Protein AF-A0A3D8L9G5-F1 (afdb_monomer_lite)

Radius of gyration: 37.57 Å; chains: 1; bounding box: 81×132×85 Å

InterPro domains:
  IPR011992 EF-hand domain pair [SSF47473] (57-161)
  IPR018247 EF-Hand 1, calcium-binding site [PS00018] (82-94)
  IPR018247 EF-Hand 1, calcium-binding site [PS00018] (112-124)
  IPR018247 EF-Hand 1, calcium-binding site [PS00018] (141-153)

Organism: NCBI:txid1400979

pLDDT: mean 71.42, std 23.76, range [30.58, 96.75]

Structure (mmCIF, N/CA/C/O backbone):
data_AF-A0A3D8L9G5-F1
#
_entry.id   AF-A0A3D8L9G5-F1
#
loop_
_atom_site.group_PDB
_atom_site.id
_atom_site.type_symbol
_atom_site.label_atom_id
_atom_site.label_alt_id
_atom_site.label_comp_id
_atom_site.label_asym_id
_atom_site.label_entity_id
_atom_site.label_seq_id
_atom_site.pdbx_PDB_ins_code
_atom_site.Cartn_x
_atom_site.Cartn_y
_atom_site.Cartn_z
_atom_site.occupancy
_atom_site.B_iso_or_equiv
_atom_site.auth_seq_id
_atom_site.auth_comp_id
_atom_site.auth_asym_id
_atom_site.auth_atom_id
_atom_site.pdbx_PDB_model_num
ATOM 1 N N . MET A 1 1 ? 55.226 -54.040 23.102 1.00 41.84 1 MET A N 1
ATOM 2 C CA . MET A 1 1 ? 54.220 -54.648 22.203 1.00 41.84 1 MET A CA 1
ATOM 3 C C . MET A 1 1 ? 54.241 -53.781 20.947 1.00 41.84 1 MET A C 1
ATOM 5 O O . MET A 1 1 ? 53.824 -52.643 21.049 1.00 41.84 1 MET A O 1
ATOM 9 N N . SER A 1 2 ? 55.092 -54.012 19.942 1.00 41.41 2 SER A N 1
ATOM 10 C CA . SER A 1 2 ? 55.098 -55.059 18.898 1.00 41.41 2 SER A CA 1
ATOM 11 C C . SER A 1 2 ? 53.755 -55.270 18.189 1.00 41.41 2 SER A C 1
ATOM 13 O O . SER A 1 2 ? 52.747 -55.375 18.877 1.00 41.41 2 SER A O 1
ATOM 15 N N . THR A 1 3 ? 53.856 -55.404 16.853 1.00 41.56 3 THR A N 1
ATOM 16 C CA . THR A 1 3 ? 52.872 -55.638 15.762 1.00 41.56 3 THR A CA 1
ATOM 17 C C . THR A 1 3 ? 52.129 -54.390 15.251 1.00 41.56 3 THR A C 1
ATOM 19 O O . THR A 1 3 ? 51.391 -53.794 16.018 1.00 41.56 3 THR A O 1
ATOM 22 N N . GLY A 1 4 ? 52.238 -53.904 14.003 1.00 44.19 4 GLY A N 1
ATOM 23 C CA . GLY A 1 4 ? 52.878 -54.387 12.765 1.00 44.19 4 GLY A CA 1
ATOM 24 C C . GLY A 1 4 ? 51.846 -54.697 11.663 1.00 44.19 4 GLY A C 1
ATOM 25 O O . GLY A 1 4 ? 50.974 -55.510 11.930 1.00 44.19 4 GLY A O 1
ATOM 26 N N . LEU A 1 5 ? 51.967 -54.065 10.476 1.00 46.97 5 LEU A N 1
ATOM 27 C CA . LEU A 1 5 ? 51.672 -54.529 9.083 1.00 46.97 5 LEU A CA 1
ATOM 28 C C . LEU A 1 5 ? 51.438 -53.288 8.176 1.00 46.97 5 LEU A C 1
ATOM 30 O O . LEU A 1 5 ? 50.485 -52.556 8.397 1.00 46.97 5 LEU A O 1
ATOM 34 N N . CYS A 1 6 ? 52.363 -52.843 7.313 1.00 36.25 6 CYS A N 1
ATOM 35 C CA . CYS A 1 6 ? 52.711 -53.319 5.955 1.00 36.25 6 CYS A CA 1
ATOM 36 C C . CYS A 1 6 ? 51.553 -53.369 4.936 1.00 36.25 6 CYS A C 1
ATOM 38 O O . CYS A 1 6 ? 50.772 -54.310 4.971 1.00 36.25 6 CYS A O 1
ATOM 40 N N . PHE A 1 7 ? 51.568 -52.473 3.938 1.00 41.62 7 PHE A N 1
ATOM 41 C CA . PHE A 1 7 ? 51.819 -52.863 2.539 1.00 41.62 7 PHE A CA 1
ATOM 42 C C . PHE A 1 7 ? 52.281 -51.657 1.695 1.00 41.62 7 PHE A C 1
ATOM 44 O O . PHE A 1 7 ? 51.720 -50.569 1.781 1.00 41.62 7 PHE A O 1
ATOM 51 N N . ALA A 1 8 ? 53.349 -51.869 0.927 1.00 51.41 8 ALA A N 1
ATOM 52 C CA . ALA A 1 8 ? 53.956 -50.945 -0.033 1.00 51.41 8 ALA A CA 1
ATOM 53 C C . ALA A 1 8 ? 53.580 -51.348 -1.478 1.00 51.41 8 ALA A C 1
ATOM 55 O O . ALA A 1 8 ? 52.826 -52.302 -1.648 1.00 51.41 8 ALA A O 1
ATOM 56 N N . LEU A 1 9 ? 54.225 -50.696 -2.463 1.00 36.50 9 LEU A N 1
ATOM 57 C CA . LEU A 1 9 ? 54.231 -50.910 -3.932 1.00 36.50 9 LEU A CA 1
ATOM 58 C C . LEU A 1 9 ? 53.120 -50.158 -4.702 1.00 36.50 9 LEU A C 1
ATOM 60 O O . LEU A 1 9 ? 51.961 -50.245 -4.337 1.00 36.50 9 LEU A O 1
ATOM 64 N N . LEU A 1 10 ? 53.371 -49.421 -5.793 1.00 43.62 10 LEU A N 1
ATOM 65 C CA . LEU A 1 10 ? 54.501 -49.411 -6.733 1.00 43.62 10 LEU A CA 1
ATOM 66 C C . LEU A 1 10 ? 54.608 -48.031 -7.415 1.00 43.62 10 LEU A C 1
ATOM 68 O O . LEU A 1 10 ? 53.603 -47.453 -7.819 1.00 43.62 10 LEU A O 1
ATOM 72 N N . ALA A 1 11 ? 55.838 -47.544 -7.581 1.00 48.19 11 ALA A N 1
ATOM 73 C CA . ALA A 1 11 ? 56.176 -46.404 -8.425 1.00 48.19 11 ALA A CA 1
ATOM 74 C C . ALA A 1 11 ? 56.237 -46.824 -9.905 1.00 48.19 11 ALA A C 1
ATOM 76 O O . ALA A 1 11 ? 56.784 -47.879 -10.222 1.00 48.19 11 ALA A O 1
ATOM 77 N N . GLY A 1 12 ? 55.745 -45.971 -10.803 1.00 43.06 12 GLY A N 1
ATOM 78 C CA . GLY A 1 12 ? 56.000 -46.034 -12.242 1.00 43.06 12 GLY A CA 1
ATOM 79 C C . GLY A 1 12 ? 56.447 -44.657 -12.725 1.00 43.06 12 GLY A C 1
ATOM 80 O O . GLY A 1 12 ? 55.726 -43.678 -12.562 1.00 43.06 12 GLY A O 1
ATOM 81 N N . SER A 1 13 ? 57.667 -44.575 -13.244 1.00 45.59 13 SER A N 1
ATOM 82 C CA . SER A 1 13 ? 58.363 -43.347 -13.624 1.00 45.59 13 SER A CA 1
ATOM 83 C C . SER A 1 13 ? 58.405 -43.140 -15.144 1.00 45.59 13 SER A C 1
ATOM 85 O O . SER A 1 13 ? 58.704 -44.085 -15.863 1.00 45.59 13 SER A O 1
ATOM 87 N N . VAL A 1 14 ? 58.278 -41.868 -15.551 1.00 47.75 14 VAL A N 1
ATOM 88 C CA . VAL A 1 14 ? 58.894 -41.191 -16.719 1.00 47.75 14 VAL A CA 1
ATOM 89 C C . VAL A 1 14 ? 58.415 -41.555 -18.136 1.00 47.75 14 VAL A C 1
ATOM 91 O O . VAL A 1 14 ? 58.695 -42.633 -18.644 1.00 47.75 14 VAL A O 1
ATOM 94 N N . ALA A 1 15 ? 57.897 -40.541 -18.842 1.00 35.16 15 ALA A N 1
ATOM 95 C CA . ALA A 1 15 ? 58.401 -40.122 -20.157 1.00 35.16 15 ALA A CA 1
ATOM 96 C C . ALA A 1 15 ? 58.023 -38.650 -20.422 1.00 35.16 15 ALA A C 1
ATOM 98 O O . ALA A 1 15 ? 56.909 -38.223 -20.134 1.00 35.16 15 ALA A O 1
ATOM 99 N N . CYS A 1 16 ? 58.988 -37.879 -20.920 1.00 33.22 16 CYS A N 1
ATOM 100 C CA . CYS A 1 16 ? 58.911 -36.454 -21.240 1.00 33.22 16 CYS A CA 1
ATOM 101 C C . CYS A 1 16 ? 58.793 -36.264 -22.767 1.00 33.22 16 CYS A C 1
ATOM 103 O O . CYS A 1 16 ? 59.284 -37.120 -23.500 1.00 33.22 16 CYS A O 1
ATOM 105 N N . THR A 1 17 ? 58.270 -35.095 -23.178 1.00 36.22 17 THR A N 1
ATOM 106 C CA . THR A 1 17 ? 58.392 -34.396 -24.486 1.00 36.22 17 THR A CA 1
ATOM 107 C C . THR A 1 17 ? 57.737 -35.076 -25.708 1.00 36.22 17 THR A C 1
ATOM 109 O O . THR A 1 17 ? 57.976 -36.241 -25.996 1.00 36.22 17 THR A O 1
ATOM 112 N N . THR A 1 18 ? 56.892 -34.407 -26.511 1.00 35.50 18 THR A N 1
ATOM 113 C CA . THR A 1 18 ? 57.245 -33.310 -27.447 1.00 35.50 18 THR A CA 1
ATOM 114 C C . THR A 1 18 ? 55.973 -32.618 -27.989 1.00 35.50 18 THR A C 1
ATOM 116 O O . THR A 1 18 ? 54.965 -33.290 -28.195 1.00 35.50 18 THR A O 1
ATOM 119 N N . ASP A 1 19 ? 56.051 -31.305 -28.233 1.00 41.19 19 ASP A N 1
ATOM 120 C CA . ASP A 1 19 ? 55.002 -30.415 -28.765 1.00 41.19 19 ASP A CA 1
ATOM 121 C C . ASP A 1 19 ? 54.622 -30.617 -30.255 1.00 41.19 19 ASP A C 1
ATOM 123 O O . ASP A 1 19 ? 55.434 -31.060 -31.069 1.00 41.19 19 ASP A O 1
ATOM 127 N N . ASN A 1 20 ? 53.415 -30.112 -30.572 1.00 41.44 20 ASN A N 1
ATOM 128 C CA . ASN A 1 20 ? 52.820 -29.687 -31.857 1.00 41.44 20 ASN A CA 1
ATOM 129 C C . ASN A 1 20 ? 52.243 -30.722 -32.851 1.00 41.44 20 ASN A C 1
ATOM 131 O O . ASN A 1 20 ? 52.980 -31.349 -33.605 1.00 41.44 20 ASN A O 1
ATOM 135 N N . ALA A 1 21 ? 50.905 -30.721 -32.992 1.00 38.53 21 ALA A N 1
ATOM 136 C CA . ALA A 1 21 ? 50.184 -30.337 -34.226 1.00 38.53 21 ALA A CA 1
ATOM 137 C C . ALA A 1 21 ? 48.647 -30.413 -34.038 1.00 38.53 21 ALA A C 1
ATOM 139 O O . ALA A 1 21 ? 48.127 -31.408 -33.539 1.00 38.53 21 ALA A O 1
ATOM 140 N N . GLU A 1 22 ? 47.936 -29.360 -34.460 1.00 43.09 22 GLU A N 1
ATOM 141 C CA . GLU A 1 22 ? 46.474 -29.292 -34.637 1.00 43.09 22 GLU A CA 1
ATOM 142 C C . GLU A 1 22 ? 45.918 -30.438 -35.502 1.00 43.09 22 GLU A C 1
ATOM 144 O O . GLU A 1 22 ? 46.549 -30.819 -36.487 1.00 43.09 22 GLU A O 1
ATOM 149 N N . THR A 1 23 ? 44.687 -30.897 -35.225 1.00 35.06 23 THR A N 1
ATOM 150 C CA . THR A 1 23 ? 43.528 -30.767 -36.150 1.00 35.06 23 THR A CA 1
ATOM 151 C C . THR A 1 23 ? 42.233 -31.400 -35.594 1.00 35.06 23 THR A C 1
ATOM 153 O O . THR A 1 23 ? 42.132 -32.608 -35.430 1.00 35.06 23 THR A O 1
ATOM 156 N N . THR A 1 24 ? 41.239 -30.523 -35.386 1.00 39.50 24 THR A N 1
ATOM 157 C CA . THR A 1 24 ? 39.794 -30.621 -35.718 1.00 39.50 24 THR A CA 1
ATOM 158 C C . THR A 1 24 ? 38.848 -31.669 -35.101 1.00 39.50 24 THR A C 1
ATOM 160 O O . THR A 1 24 ? 39.054 -32.869 -35.240 1.00 39.50 24 THR A O 1
ATOM 163 N N . ASN A 1 25 ? 37.696 -31.126 -34.663 1.00 42.28 25 ASN A N 1
ATOM 164 C CA . ASN A 1 25 ? 36.382 -31.718 -34.348 1.00 42.28 25 ASN A CA 1
ATOM 165 C C . ASN A 1 25 ? 36.344 -32.650 -33.128 1.00 42.28 25 ASN A C 1
ATOM 167 O O . ASN A 1 25 ? 36.991 -33.684 -33.100 1.00 42.28 25 ASN A O 1
ATOM 171 N N . ASP A 1 26 ? 35.576 -32.355 -32.083 1.00 45.31 26 ASP A N 1
ATOM 172 C CA . ASP A 1 26 ? 34.120 -32.207 -32.158 1.00 45.31 26 ASP A CA 1
ATOM 173 C C . ASP A 1 26 ? 33.627 -31.382 -30.955 1.00 45.31 26 ASP A C 1
ATOM 175 O O . ASP A 1 26 ? 33.464 -31.892 -29.844 1.00 45.31 26 ASP A O 1
ATOM 179 N N . GLU A 1 27 ? 33.454 -30.074 -31.153 1.00 49.06 27 GLU A N 1
ATOM 180 C CA . GLU A 1 27 ? 32.715 -29.239 -30.212 1.00 49.06 27 GLU A CA 1
ATOM 181 C C . GLU A 1 27 ? 31.230 -29.511 -30.452 1.00 49.06 27 GLU A C 1
ATOM 183 O O . GLU A 1 27 ? 30.571 -28.852 -31.257 1.00 49.06 27 GLU A O 1
ATOM 188 N N . VAL A 1 28 ? 30.695 -30.522 -29.766 1.00 43.88 28 VAL A N 1
ATOM 189 C CA . VAL A 1 28 ? 29.248 -30.650 -29.594 1.00 43.88 28 VAL A CA 1
ATOM 190 C C . VAL A 1 28 ? 28.832 -29.535 -28.640 1.00 43.88 28 VAL A C 1
ATOM 192 O O . VAL A 1 28 ? 28.685 -29.734 -27.433 1.00 43.88 28 VAL A O 1
ATOM 195 N N . VAL A 1 29 ? 28.677 -28.332 -29.194 1.00 50.75 29 VAL A N 1
ATOM 196 C CA . VAL A 1 29 ? 27.909 -27.263 -28.568 1.00 50.75 29 VAL A CA 1
ATOM 197 C C . VAL A 1 29 ? 26.481 -27.780 -28.512 1.00 50.75 29 VAL A C 1
ATOM 199 O O . VAL A 1 29 ? 25.738 -27.744 -29.493 1.00 50.75 29 VAL A O 1
ATOM 202 N N . ALA A 1 30 ? 26.098 -28.313 -27.358 1.00 44.94 30 ALA A N 1
ATOM 203 C CA . ALA A 1 30 ? 24.701 -28.510 -27.034 1.00 44.94 30 ALA A CA 1
ATOM 204 C C . ALA A 1 30 ? 24.065 -27.123 -26.861 1.00 44.94 30 ALA A C 1
ATOM 206 O O . ALA A 1 30 ? 23.882 -26.641 -25.747 1.00 44.94 30 ALA A O 1
ATOM 207 N N . THR A 1 31 ? 23.744 -26.459 -27.975 1.00 50.50 31 THR A N 1
ATOM 208 C CA . THR A 1 31 ? 22.779 -25.360 -27.992 1.00 50.50 31 THR A CA 1
ATOM 209 C C . THR A 1 31 ? 21.394 -25.974 -27.844 1.00 50.50 31 THR A C 1
ATOM 211 O O . THR A 1 31 ? 20.651 -26.146 -28.809 1.00 50.50 31 THR A O 1
ATOM 214 N N . THR A 1 32 ? 21.052 -26.349 -26.620 1.00 44.62 32 THR A N 1
ATOM 215 C CA . THR A 1 32 ? 19.653 -26.369 -26.202 1.00 44.62 32 THR A CA 1
ATOM 216 C C . THR A 1 32 ? 19.430 -25.159 -25.318 1.00 44.62 32 THR A C 1
ATOM 218 O O . THR A 1 32 ? 19.012 -25.291 -24.173 1.00 44.62 32 THR A O 1
ATOM 221 N N . ASP A 1 33 ? 19.717 -23.977 -25.865 1.00 48.50 33 ASP A N 1
ATOM 222 C CA . ASP A 1 33 ? 18.960 -22.796 -25.477 1.00 48.50 33 ASP A CA 1
ATOM 223 C C . ASP A 1 33 ? 17.648 -22.861 -26.258 1.00 48.50 33 ASP A C 1
ATOM 225 O O . ASP A 1 33 ? 17.418 -22.215 -27.281 1.00 48.50 33 ASP A O 1
ATOM 229 N N . THR A 1 34 ? 16.821 -23.822 -25.854 1.00 44.56 34 THR A N 1
ATOM 230 C CA . THR A 1 34 ? 15.392 -23.656 -26.021 1.00 44.56 34 THR A CA 1
ATOM 231 C C . THR A 1 34 ? 15.067 -22.446 -25.169 1.00 44.56 34 THR A C 1
ATOM 233 O O . THR A 1 34 ? 14.879 -22.591 -23.963 1.00 44.56 34 THR A O 1
ATOM 236 N N . GLU A 1 35 ? 15.026 -21.286 -25.825 1.00 48.97 35 GLU A N 1
ATOM 237 C CA . GLU A 1 35 ? 14.156 -20.151 -25.521 1.00 48.97 35 GLU A CA 1
ATOM 238 C C . GLU A 1 35 ? 12.734 -20.706 -25.384 1.00 48.97 35 GLU A C 1
ATOM 240 O O . GLU A 1 35 ? 11.886 -20.641 -26.278 1.00 48.97 35 GLU A O 1
ATOM 245 N N . ALA A 1 36 ? 12.525 -21.417 -24.284 1.00 43.38 36 ALA A N 1
ATOM 246 C CA . ALA A 1 36 ? 11.257 -21.905 -23.837 1.00 43.38 36 ALA A CA 1
ATOM 247 C C . ALA A 1 36 ? 10.565 -20.665 -23.312 1.00 43.38 36 ALA A C 1
ATOM 249 O O . ALA A 1 36 ? 10.733 -20.338 -22.146 1.00 43.38 36 ALA A O 1
ATOM 250 N N . ASP A 1 37 ? 9.898 -19.956 -24.225 1.00 45.00 37 ASP A N 1
ATOM 251 C CA . ASP A 1 37 ? 8.682 -19.191 -23.966 1.00 45.00 37 ASP A CA 1
ATOM 252 C C . ASP A 1 37 ? 8.676 -18.606 -22.545 1.00 45.00 37 ASP A C 1
ATOM 254 O O . ASP A 1 37 ? 7.926 -19.041 -21.669 1.00 45.00 37 ASP A O 1
ATOM 258 N N . ASN A 1 38 ? 9.649 -17.725 -22.280 1.00 48.94 38 ASN A N 1
ATOM 259 C CA . ASN A 1 38 ? 9.867 -17.146 -20.965 1.00 48.94 38 ASN A CA 1
ATOM 260 C C . ASN A 1 38 ? 8.696 -16.196 -20.724 1.00 48.94 38 ASN A C 1
ATOM 262 O O . ASN A 1 38 ? 8.765 -15.026 -21.101 1.00 48.94 38 ASN A O 1
ATOM 266 N N . MET A 1 39 ? 7.591 -16.712 -20.169 1.00 53.44 39 MET A N 1
ATOM 267 C CA . MET A 1 39 ? 6.568 -15.887 -19.523 1.00 53.44 39 MET A CA 1
ATOM 268 C C . MET A 1 39 ? 7.332 -14.831 -18.742 1.00 53.44 39 MET A C 1
ATOM 270 O O . MET A 1 39 ? 8.165 -15.213 -17.927 1.00 53.44 39 MET A O 1
ATOM 274 N N . ALA A 1 40 ? 7.160 -13.544 -19.039 1.00 62.69 40 ALA A N 1
ATOM 275 C CA . ALA A 1 40 ? 8.074 -12.553 -18.505 1.00 62.69 40 ALA A CA 1
ATOM 276 C C . ALA A 1 40 ? 7.884 -12.491 -16.982 1.00 62.69 40 ALA A C 1
ATOM 278 O O . ALA A 1 40 ? 6.971 -11.848 -16.470 1.00 62.69 40 ALA A O 1
ATOM 279 N N . VAL A 1 41 ? 8.749 -13.188 -16.250 1.00 83.44 41 VAL A N 1
ATOM 280 C CA . VAL A 1 41 ? 8.683 -13.280 -14.798 1.00 83.44 41 VAL A CA 1
ATOM 281 C C . VAL A 1 41 ? 9.194 -11.971 -14.209 1.00 83.44 41 VAL A C 1
ATOM 283 O O . VAL A 1 41 ? 10.208 -11.419 -14.649 1.00 83.44 41 VAL A O 1
ATOM 286 N N . TRP A 1 42 ? 8.461 -11.433 -13.247 1.00 88.19 42 TRP A N 1
ATOM 287 C CA . TRP A 1 42 ? 8.861 -10.279 -12.461 1.00 88.19 42 TRP A CA 1
ATOM 288 C C . TRP A 1 42 ? 9.553 -10.762 -11.203 1.00 88.19 42 TRP A C 1
ATOM 290 O O . TRP A 1 42 ? 8.904 -11.298 -10.311 1.00 88.19 42 TRP A O 1
ATOM 300 N N . ASP A 1 43 ? 10.868 -10.592 -11.152 1.00 89.44 43 ASP A N 1
ATOM 301 C CA . ASP A 1 43 ? 11.623 -10.676 -9.909 1.00 89.44 43 ASP A CA 1
ATOM 302 C C . ASP A 1 43 ? 11.708 -9.292 -9.245 1.00 89.44 43 ASP A C 1
ATOM 304 O O . ASP A 1 43 ? 11.352 -8.265 -9.835 1.00 89.44 43 ASP A O 1
ATOM 308 N N . ASN A 1 44 ? 12.200 -9.263 -8.007 1.00 87.88 44 ASN A N 1
ATOM 309 C CA . ASN A 1 44 ? 12.345 -8.031 -7.233 1.00 87.88 44 ASN A CA 1
ATOM 310 C C . ASN A 1 44 ? 13.188 -6.968 -7.972 1.00 87.88 44 ASN A C 1
ATOM 312 O O . ASN A 1 44 ? 12.856 -5.788 -7.959 1.00 87.88 44 ASN A O 1
ATOM 316 N N . ASN A 1 45 ? 14.235 -7.377 -8.695 1.00 88.00 45 ASN A N 1
ATOM 317 C CA . ASN A 1 45 ? 15.112 -6.450 -9.411 1.00 88.00 45 ASN A CA 1
ATOM 318 C C . ASN A 1 45 ? 14.409 -5.789 -10.614 1.00 88.00 45 ASN A C 1
ATOM 320 O O . ASN A 1 45 ? 14.447 -4.566 -10.784 1.00 88.00 45 ASN A O 1
ATOM 324 N N . ARG A 1 46 ? 13.729 -6.583 -11.450 1.00 88.75 46 ARG A N 1
ATOM 325 C CA . ARG A 1 46 ? 12.923 -6.087 -12.574 1.00 88.75 46 ARG A CA 1
ATOM 326 C C . ARG A 1 46 ? 11.780 -5.204 -12.080 1.00 88.75 46 ARG A C 1
ATOM 328 O O . ARG A 1 46 ? 11.504 -4.173 -12.697 1.00 88.75 46 ARG A O 1
ATOM 335 N N . PHE A 1 47 ? 11.140 -5.586 -10.974 1.00 88.75 47 PHE A N 1
ATOM 336 C CA . PHE A 1 47 ? 10.093 -4.784 -10.352 1.00 88.75 47 PHE A CA 1
ATOM 337 C C . PHE A 1 47 ? 10.633 -3.431 -9.894 1.00 88.75 47 PHE A C 1
ATOM 339 O O . PHE A 1 47 ? 10.165 -2.415 -10.398 1.00 88.75 47 PHE A O 1
ATOM 346 N N . ASN A 1 48 ? 11.661 -3.399 -9.042 1.00 85.94 48 ASN A N 1
ATOM 347 C CA . ASN A 1 48 ? 12.186 -2.155 -8.471 1.00 85.94 48 ASN A CA 1
ATOM 348 C C . ASN A 1 48 ? 12.651 -1.179 -9.555 1.00 85.94 48 ASN A C 1
ATOM 350 O O . ASN A 1 48 ? 12.332 0.005 -9.503 1.00 85.94 48 ASN A O 1
ATOM 354 N N . THR A 1 49 ? 13.345 -1.671 -10.585 1.00 83.44 49 THR A N 1
ATOM 355 C CA . THR A 1 49 ? 13.819 -0.820 -11.690 1.00 83.44 49 THR A CA 1
ATOM 356 C C . THR A 1 49 ? 12.683 -0.213 -12.515 1.00 83.44 49 THR A C 1
ATOM 358 O O . THR A 1 49 ? 12.784 0.940 -12.933 1.00 83.44 49 THR A O 1
ATOM 361 N N . THR A 1 50 ? 11.592 -0.950 -12.733 1.00 82.50 50 THR A N 1
ATOM 362 C CA . THR A 1 50 ? 10.450 -0.454 -13.517 1.00 82.50 50 THR A CA 1
ATOM 363 C C . THR A 1 50 ? 9.516 0.405 -12.668 1.00 82.50 50 THR A C 1
ATOM 365 O O . THR A 1 50 ? 9.088 1.474 -13.094 1.00 82.50 50 THR A O 1
ATOM 368 N N . PHE A 1 51 ? 9.224 -0.031 -11.446 1.00 81.19 51 PHE A N 1
ATOM 369 C CA . PHE A 1 51 ? 8.306 0.635 -10.531 1.00 81.19 51 PHE A CA 1
ATOM 370 C C . PHE A 1 51 ? 8.859 1.982 -10.050 1.00 81.19 51 PHE A C 1
ATOM 372 O O . PHE A 1 51 ? 8.128 2.970 -10.050 1.00 81.19 51 PHE A O 1
ATOM 379 N N . ALA A 1 52 ? 10.167 2.067 -9.767 1.00 72.38 52 ALA A N 1
ATOM 380 C CA . ALA A 1 52 ? 10.827 3.333 -9.439 1.00 72.38 52 ALA A CA 1
ATOM 381 C C . ALA A 1 52 ? 10.756 4.359 -10.584 1.00 72.38 52 ALA A C 1
ATOM 383 O O . ALA A 1 52 ? 10.721 5.560 -10.330 1.00 72.38 52 ALA A O 1
ATOM 384 N N . SER A 1 53 ? 10.698 3.907 -11.844 1.00 72.12 53 SER A N 1
ATOM 385 C CA . SER A 1 53 ? 10.613 4.802 -13.007 1.00 72.12 53 SER A CA 1
ATOM 386 C C . SER A 1 53 ? 9.228 5.425 -13.228 1.00 72.12 53 SER A C 1
ATOM 388 O O . SER A 1 53 ? 9.107 6.369 -14.005 1.00 72.12 53 SER A O 1
ATOM 390 N N . ASN A 1 54 ? 8.196 4.928 -12.536 1.00 74.38 54 ASN A N 1
ATOM 391 C CA . ASN A 1 54 ? 6.813 5.389 -12.683 1.00 74.38 54 ASN A CA 1
ATOM 392 C C . ASN A 1 54 ? 6.424 6.506 -11.699 1.00 74.38 54 ASN A C 1
ATOM 394 O O . ASN A 1 54 ? 5.256 6.871 -11.655 1.00 74.38 54 ASN A O 1
ATOM 398 N N . ASN A 1 55 ? 7.369 7.048 -10.922 1.00 75.69 55 ASN A N 1
ATOM 399 C CA . ASN A 1 55 ? 7.145 8.113 -9.931 1.00 75.69 55 ASN A CA 1
ATOM 400 C C . ASN A 1 55 ? 6.103 7.805 -8.832 1.00 75.69 55 ASN A C 1
ATOM 402 O O . ASN A 1 55 ? 5.732 8.705 -8.092 1.00 75.69 55 ASN A O 1
ATOM 406 N N . ASN A 1 56 ? 5.696 6.545 -8.644 1.00 83.81 56 ASN A N 1
ATOM 407 C CA . ASN A 1 56 ? 4.711 6.166 -7.619 1.00 83.81 56 ASN A CA 1
ATOM 408 C C . ASN A 1 56 ? 5.133 6.547 -6.185 1.00 83.81 56 ASN A C 1
ATOM 410 O O . ASN A 1 56 ? 4.286 6.795 -5.338 1.00 83.81 56 ASN A O 1
ATOM 414 N N . PHE A 1 57 ? 6.442 6.581 -5.914 1.00 89.00 57 PHE A N 1
ATOM 415 C CA . PHE A 1 57 ? 6.978 7.042 -4.631 1.00 89.00 57 PHE A CA 1
ATOM 416 C C . PHE A 1 57 ? 6.707 8.536 -4.413 1.00 89.00 57 PHE A C 1
ATOM 418 O O . PHE A 1 57 ? 6.298 8.933 -3.333 1.00 89.00 57 PHE A O 1
ATOM 425 N N . THR A 1 58 ? 6.880 9.353 -5.455 1.00 88.19 58 THR A N 1
ATOM 426 C CA . THR A 1 58 ? 6.644 10.803 -5.402 1.00 88.19 58 THR A CA 1
ATOM 427 C C . THR A 1 58 ? 5.178 11.137 -5.144 1.00 88.19 58 THR A C 1
ATOM 429 O O . THR A 1 58 ? 4.890 12.171 -4.564 1.00 88.19 58 THR A O 1
ATOM 432 N N . ASP A 1 59 ? 4.247 10.267 -5.542 1.00 87.38 59 ASP A N 1
ATOM 433 C CA . ASP A 1 59 ? 2.829 10.453 -5.214 1.00 87.38 59 ASP A CA 1
ATOM 434 C C . ASP A 1 59 ? 2.547 10.258 -3.710 1.00 87.38 59 ASP A C 1
ATOM 436 O O . ASP A 1 59 ? 1.538 10.754 -3.216 1.00 87.38 59 ASP A O 1
ATOM 440 N N . TRP A 1 60 ? 3.403 9.514 -2.997 1.00 92.56 60 TRP A N 1
ATOM 441 C CA . TRP A 1 60 ? 3.280 9.264 -1.555 1.00 92.56 60 TRP A CA 1
ATOM 442 C C . TRP A 1 60 ? 4.107 10.238 -0.703 1.00 92.56 60 TRP A C 1
ATOM 444 O O . TRP A 1 60 ? 3.768 10.450 0.458 1.00 92.56 60 TRP A O 1
ATOM 454 N N . ASP A 1 61 ? 5.179 10.793 -1.269 1.00 93.88 61 ASP A N 1
ATOM 455 C CA . ASP A 1 61 ? 6.099 11.760 -0.656 1.00 93.88 61 ASP A CA 1
ATOM 456 C C . ASP A 1 61 ? 5.508 13.177 -0.772 1.00 93.88 61 ASP A C 1
ATOM 458 O O . ASP A 1 61 ? 5.658 13.851 -1.795 1.00 93.88 61 ASP A O 1
ATOM 462 N N . GLU A 1 62 ? 4.744 13.601 0.242 1.00 92.81 62 GLU A N 1
ATOM 463 C CA . GLU A 1 62 ? 3.985 14.857 0.198 1.00 92.81 62 GLU A CA 1
ATOM 464 C C . GLU A 1 62 ? 4.875 16.083 0.434 1.00 92.81 62 GLU A C 1
ATOM 466 O O . GLU A 1 62 ? 4.557 17.174 -0.060 1.00 92.81 62 GLU A O 1
ATOM 471 N N . ASP A 1 63 ? 5.951 15.936 1.213 1.00 94.06 63 ASP A N 1
ATOM 472 C CA . ASP A 1 63 ? 6.871 17.029 1.534 1.00 94.06 63 ASP A CA 1
ATOM 473 C C . ASP A 1 63 ? 8.155 17.071 0.682 1.00 94.06 63 ASP A C 1
ATOM 475 O O . ASP A 1 63 ? 8.929 18.034 0.782 1.00 94.06 63 ASP A O 1
ATOM 479 N N . GLU A 1 64 ? 8.287 16.127 -0.255 1.00 94.75 64 GLU A N 1
ATOM 480 C CA . GLU A 1 64 ? 9.355 16.004 -1.253 1.00 94.75 64 GLU A CA 1
ATOM 481 C C . GLU A 1 64 ? 10.756 15.842 -0.631 1.00 94.75 64 GLU A C 1
ATOM 483 O O . GLU A 1 64 ? 11.770 16.272 -1.210 1.00 94.75 64 GLU A O 1
ATOM 488 N N . ASP A 1 65 ? 10.848 15.237 0.556 1.00 95.00 65 ASP A N 1
ATOM 489 C CA . ASP A 1 65 ? 12.119 15.009 1.243 1.00 95.00 65 ASP A CA 1
ATOM 490 C C . ASP A 1 65 ? 12.822 13.694 0.833 1.00 95.00 65 ASP A C 1
ATOM 492 O O . ASP A 1 65 ? 14.001 13.489 1.155 1.00 95.00 65 ASP A O 1
ATOM 496 N N . ASN A 1 66 ? 12.193 12.909 -0.051 1.00 93.38 66 ASN A N 1
ATOM 497 C CA . ASN A 1 66 ? 12.610 11.585 -0.534 1.00 93.38 66 ASN A CA 1
ATOM 498 C C . ASN A 1 66 ? 12.523 10.473 0.519 1.00 93.38 66 ASN A C 1
ATOM 500 O O . ASN A 1 66 ? 13.183 9.434 0.380 1.00 93.38 66 ASN A O 1
ATOM 504 N N . MET A 1 67 ? 11.733 10.682 1.562 1.00 95.62 67 MET A N 1
ATOM 505 C CA . MET A 1 67 ? 11.437 9.723 2.611 1.00 95.62 67 MET A CA 1
ATOM 506 C C . MET A 1 67 ? 9.930 9.712 2.854 1.00 95.62 67 MET A C 1
ATOM 508 O O . MET A 1 67 ? 9.256 10.712 2.686 1.00 95.62 67 MET A O 1
ATOM 512 N N . LEU A 1 68 ? 9.381 8.561 3.239 1.00 96.56 68 LEU A N 1
ATOM 513 C CA . LEU A 1 68 ? 7.992 8.494 3.689 1.00 96.56 68 LEU A CA 1
ATOM 514 C C . LEU A 1 68 ? 7.984 8.318 5.195 1.00 96.56 68 LEU A C 1
ATOM 516 O O . LEU A 1 68 ? 8.407 7.275 5.709 1.00 96.56 68 LEU A O 1
ATOM 520 N N . ASN A 1 69 ? 7.464 9.314 5.901 1.00 95.25 69 ASN A N 1
ATOM 521 C CA . ASN A 1 69 ? 7.172 9.167 7.318 1.00 95.25 69 ASN A CA 1
ATOM 522 C C . ASN A 1 69 ? 5.849 8.400 7.536 1.00 95.25 69 ASN A C 1
ATOM 524 O O . ASN A 1 69 ? 5.065 8.161 6.616 1.00 95.25 69 ASN A O 1
ATOM 528 N N . GLU A 1 70 ? 5.563 8.013 8.782 1.00 92.88 70 GLU A N 1
ATOM 529 C CA . GLU A 1 70 ? 4.386 7.194 9.114 1.00 92.88 70 GLU A CA 1
ATOM 530 C C . GLU A 1 70 ? 3.051 7.851 8.714 1.00 92.88 70 GLU A C 1
ATOM 532 O O . GLU A 1 70 ? 2.090 7.149 8.389 1.00 92.88 70 GLU A O 1
ATOM 537 N N . ASN A 1 71 ? 2.962 9.185 8.717 1.00 92.00 71 ASN A N 1
ATOM 538 C CA . ASN A 1 71 ? 1.727 9.868 8.331 1.00 92.00 71 ASN A CA 1
ATOM 539 C C . ASN A 1 71 ? 1.510 9.803 6.818 1.00 92.00 71 ASN A C 1
ATOM 541 O O . ASN A 1 71 ? 0.422 9.421 6.388 1.00 92.00 71 ASN A O 1
ATOM 545 N N . GLU A 1 72 ? 2.542 10.125 6.038 1.00 94.88 72 GLU A N 1
ATOM 546 C CA . GLU A 1 72 ? 2.521 10.041 4.572 1.00 94.88 72 GLU A CA 1
ATOM 547 C C . GLU A 1 72 ? 2.223 8.620 4.109 1.00 94.88 72 GLU A C 1
ATOM 549 O O . GLU A 1 72 ? 1.345 8.403 3.274 1.00 94.88 72 GLU A O 1
ATOM 554 N N . PHE A 1 73 ? 2.874 7.636 4.732 1.00 94.62 73 PHE A N 1
ATOM 555 C CA . PHE A 1 73 ? 2.645 6.227 4.451 1.00 94.62 73 PHE A CA 1
ATOM 556 C C . PHE A 1 73 ? 1.184 5.818 4.677 1.00 94.62 73 PHE A C 1
ATOM 558 O O . PHE A 1 73 ? 0.566 5.222 3.797 1.00 94.62 73 PHE A O 1
ATOM 565 N N . ASN A 1 74 ? 0.606 6.126 5.845 1.00 92.88 74 ASN A N 1
ATOM 566 C CA . ASN A 1 74 ? -0.761 5.701 6.171 1.00 92.88 74 ASN A CA 1
ATOM 567 C C . ASN A 1 74 ? -1.810 6.389 5.291 1.00 92.88 74 ASN A C 1
ATOM 569 O O . ASN A 1 74 ? -2.744 5.736 4.825 1.00 92.88 74 ASN A O 1
ATOM 573 N N . ARG A 1 75 ? -1.647 7.692 5.053 1.00 92.44 75 ARG A N 1
ATOM 574 C CA . ARG A 1 75 ? -2.527 8.484 4.187 1.00 92.44 75 ARG A CA 1
ATOM 575 C C . ARG A 1 75 ? -2.482 7.995 2.743 1.00 92.44 75 ARG A C 1
ATOM 577 O O . ARG A 1 75 ? -3.518 7.813 2.108 1.00 92.44 75 ARG A O 1
ATOM 584 N N . SER A 1 76 ? -1.286 7.717 2.244 1.00 92.88 76 SER A N 1
ATOM 585 C CA . SER A 1 76 ? -1.107 7.248 0.876 1.00 92.88 76 SER A CA 1
ATOM 586 C C . SER A 1 76 ? -1.543 5.795 0.696 1.00 92.88 76 SER A C 1
ATOM 588 O O . SER A 1 76 ? -2.121 5.460 -0.336 1.00 92.88 76 SER A O 1
ATOM 590 N N . MET A 1 77 ? -1.371 4.942 1.712 1.00 93.06 77 MET A N 1
ATOM 591 C CA . MET A 1 77 ? -1.966 3.599 1.749 1.00 93.06 77 MET A CA 1
ATOM 592 C C . MET A 1 77 ? -3.492 3.656 1.679 1.00 93.06 77 MET A C 1
ATOM 594 O O . MET A 1 77 ? -4.078 2.937 0.874 1.00 93.06 77 MET A O 1
ATOM 598 N N . TYR A 1 78 ? -4.124 4.529 2.471 1.00 94.94 78 TYR A N 1
ATOM 599 C CA . TYR A 1 78 ? -5.571 4.749 2.430 1.00 94.94 78 TYR A CA 1
ATOM 600 C C . TYR A 1 78 ? -6.036 5.150 1.025 1.00 94.94 78 TYR A C 1
ATOM 602 O O . TYR A 1 78 ? -6.875 4.474 0.437 1.00 94.94 78 TYR A O 1
ATOM 610 N N . SER A 1 79 ? -5.410 6.184 0.455 1.00 93.44 79 SER A N 1
ATOM 611 C CA . SER A 1 79 ? -5.689 6.662 -0.906 1.00 93.44 79 SER A CA 1
ATOM 612 C C . SER A 1 79 ? -5.482 5.572 -1.966 1.00 93.44 79 SER A C 1
ATOM 614 O O . SER A 1 79 ? -6.269 5.426 -2.892 1.00 93.44 79 SER A O 1
ATOM 616 N N . THR A 1 80 ? -4.454 4.736 -1.802 1.00 92.12 80 THR A N 1
ATOM 617 C CA . THR A 1 80 ? -4.179 3.618 -2.715 1.00 92.12 80 THR A CA 1
ATOM 618 C C . THR A 1 80 ? -5.279 2.555 -2.661 1.00 92.12 80 THR A C 1
ATOM 620 O O . THR A 1 80 ? -5.548 1.898 -3.664 1.00 92.12 80 THR A O 1
ATOM 623 N N . TRP A 1 81 ? -5.901 2.344 -1.500 1.00 94.00 81 TRP A N 1
ATOM 624 C CA . TRP A 1 81 ? -6.965 1.353 -1.321 1.00 94.00 81 TRP A CA 1
ATOM 625 C C . TRP A 1 81 ? -8.338 1.876 -1.748 1.00 94.00 81 TRP A C 1
ATOM 627 O O . TRP A 1 81 ? -9.183 1.072 -2.143 1.00 94.00 81 TRP A O 1
ATOM 637 N N . ASP A 1 82 ? -8.530 3.195 -1.728 1.00 94.69 82 ASP A N 1
ATOM 638 C CA . ASP A 1 82 ? -9.700 3.893 -2.264 1.00 94.69 82 ASP A CA 1
ATOM 639 C C . ASP A 1 82 ? -9.623 3.936 -3.797 1.00 94.69 82 ASP A C 1
ATOM 641 O O . ASP A 1 82 ? -9.272 4.925 -4.445 1.00 94.69 82 ASP A O 1
ATOM 645 N N . THR A 1 83 ? -9.916 2.792 -4.410 1.00 91.69 83 THR A N 1
ATOM 646 C CA . THR A 1 83 ? -9.780 2.616 -5.860 1.00 91.69 83 THR A CA 1
ATOM 647 C C . THR A 1 83 ? -10.736 3.497 -6.660 1.00 91.69 83 THR A C 1
ATOM 649 O O . THR A 1 83 ? -10.473 3.796 -7.832 1.00 91.69 83 THR A O 1
ATOM 652 N N . ASN A 1 84 ? -11.858 3.895 -6.058 1.00 91.25 84 ASN A N 1
ATOM 653 C CA . ASN A 1 84 ? -12.878 4.697 -6.715 1.00 91.25 84 ASN A CA 1
ATOM 654 C C . ASN A 1 84 ? -12.729 6.216 -6.443 1.00 91.25 84 ASN A C 1
ATOM 656 O O . ASN A 1 84 ? -13.304 7.015 -7.191 1.00 91.25 84 ASN A O 1
ATOM 660 N N . ASN A 1 85 ? -11.853 6.604 -5.509 1.00 91.06 85 ASN A N 1
ATOM 661 C CA . ASN A 1 85 ? -11.530 7.972 -5.094 1.00 91.06 85 ASN A CA 1
ATOM 662 C C . ASN A 1 85 ? -12.731 8.754 -4.533 1.00 91.06 85 ASN A C 1
ATOM 664 O O . ASN A 1 85 ? -12.865 9.961 -4.786 1.00 91.06 85 ASN A O 1
ATOM 668 N N . ASP A 1 86 ? -13.635 8.092 -3.810 1.00 93.62 86 ASP A N 1
ATOM 669 C CA . ASP A 1 86 ? -14.754 8.755 -3.129 1.00 93.62 86 ASP A CA 1
ATOM 670 C C . ASP A 1 86 ? -14.420 9.199 -1.693 1.00 93.62 86 ASP A C 1
ATOM 672 O O . ASP A 1 86 ? -15.240 9.856 -1.040 1.00 93.62 86 ASP A O 1
ATOM 676 N N . ASN A 1 87 ? -13.167 9.003 -1.275 1.00 93.19 87 ASN A N 1
ATOM 677 C CA . ASN A 1 87 ? -12.607 9.272 0.046 1.00 93.19 87 ASN A CA 1
ATOM 678 C C . ASN A 1 87 ? -13.190 8.388 1.146 1.00 93.19 87 ASN A C 1
ATOM 680 O O . ASN A 1 87 ? -13.174 8.809 2.304 1.00 93.19 87 ASN A O 1
ATOM 684 N N . ASN A 1 88 ? -13.679 7.199 0.808 1.00 95.19 88 ASN A N 1
ATOM 685 C CA . ASN A 1 88 ? -14.106 6.169 1.744 1.00 95.19 88 ASN A CA 1
ATOM 686 C C . ASN A 1 88 ? -13.594 4.813 1.261 1.00 95.19 88 ASN A C 1
ATOM 688 O O . ASN A 1 88 ? -13.482 4.588 0.064 1.00 95.19 88 ASN A O 1
ATOM 692 N N . LEU A 1 89 ? -13.327 3.889 2.183 1.00 96.75 89 LEU A N 1
ATOM 693 C CA . LEU A 1 89 ? -13.173 2.483 1.812 1.00 96.75 89 LEU A CA 1
ATOM 694 C C . LEU A 1 89 ? -14.482 1.763 2.082 1.00 96.75 89 LEU A C 1
ATOM 696 O O . LEU A 1 89 ? -14.876 1.595 3.241 1.00 96.75 89 LEU A O 1
ATOM 700 N N . ASP A 1 90 ? -15.131 1.305 1.016 1.00 95.94 90 ASP A N 1
ATOM 701 C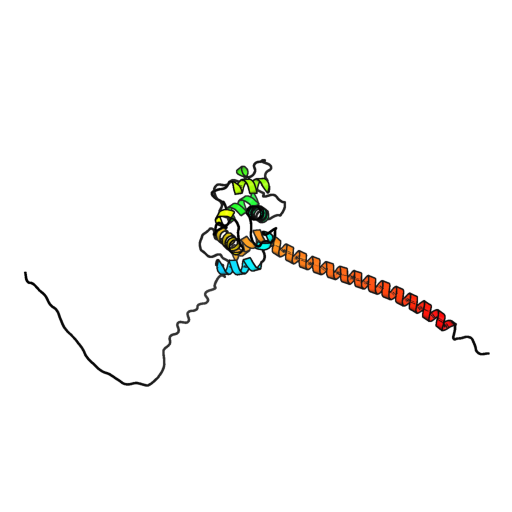 CA . ASP A 1 90 ? -16.267 0.404 1.150 1.00 95.94 90 ASP A CA 1
ATOM 702 C C . ASP A 1 90 ? -15.813 -1.040 1.458 1.00 95.94 90 ASP A C 1
ATOM 704 O O . ASP A 1 90 ? -14.630 -1.401 1.412 1.00 95.94 90 ASP A O 1
ATOM 708 N N . GLN A 1 91 ? -16.770 -1.915 1.776 1.00 95.50 91 GLN A N 1
ATOM 709 C CA . GLN A 1 91 ? -16.489 -3.325 2.073 1.00 95.50 91 GLN A CA 1
ATOM 710 C C . GLN A 1 91 ? -15.754 -4.047 0.928 1.00 95.50 91 GLN A C 1
ATOM 712 O O . GLN A 1 91 ? -14.930 -4.923 1.191 1.00 95.50 91 GLN A O 1
ATOM 717 N N . ASN A 1 92 ? -16.044 -3.726 -0.336 1.00 95.44 92 ASN A N 1
ATOM 718 C CA . ASN A 1 92 ? -15.412 -4.387 -1.480 1.00 95.44 92 ASN A CA 1
ATOM 719 C C . ASN A 1 92 ? -13.954 -3.955 -1.639 1.00 95.44 92 ASN A C 1
ATOM 721 O O . ASN A 1 92 ? -13.105 -4.794 -1.962 1.00 95.44 92 ASN A O 1
ATOM 725 N N . GLU A 1 93 ? -13.671 -2.670 -1.438 1.00 96.06 93 GLU A N 1
ATOM 726 C CA . GLU A 1 93 ? -12.318 -2.114 -1.455 1.00 96.06 93 GLU A CA 1
ATOM 727 C C . GLU A 1 93 ? -11.491 -2.707 -0.321 1.00 96.06 93 GLU A C 1
ATOM 729 O O . GLU A 1 93 ? -10.420 -3.266 -0.569 1.00 96.06 93 GLU A O 1
ATOM 734 N N . TRP A 1 94 ? -12.050 -2.731 0.890 1.00 95.31 94 TRP A N 1
ATOM 735 C CA . TRP A 1 94 ? -11.438 -3.379 2.045 1.00 95.31 94 TRP A CA 1
ATOM 736 C C . TRP A 1 94 ? -11.149 -4.867 1.809 1.00 95.31 94 TRP A C 1
ATOM 738 O O . TRP A 1 94 ? -10.020 -5.323 1.999 1.00 95.31 94 TRP A O 1
ATOM 748 N N . ASP A 1 95 ? -12.137 -5.650 1.367 1.00 94.25 95 ASP A N 1
ATOM 749 C CA . ASP A 1 95 ? -11.970 -7.093 1.136 1.00 94.25 95 ASP A CA 1
ATOM 750 C C . ASP A 1 95 ? -10.950 -7.377 0.029 1.00 94.25 95 ASP A C 1
ATOM 752 O O . ASP A 1 95 ? -10.199 -8.357 0.080 1.00 94.25 95 ASP A O 1
ATOM 756 N N . THR A 1 96 ? -10.919 -6.521 -0.991 1.00 93.62 96 THR A N 1
ATOM 757 C CA . THR A 1 96 ? -9.956 -6.633 -2.083 1.00 93.62 96 THR A CA 1
ATOM 758 C C . THR A 1 96 ? -8.551 -6.339 -1.587 1.00 93.62 96 THR A C 1
ATOM 760 O O . THR A 1 96 ? -7.660 -7.159 -1.814 1.00 93.62 96 THR A O 1
ATOM 763 N N . ALA A 1 97 ? -8.363 -5.229 -0.879 1.00 93.31 97 ALA A N 1
ATOM 764 C CA . ALA A 1 97 ? -7.064 -4.800 -0.398 1.00 93.31 97 ALA A CA 1
ATOM 765 C C . ALA A 1 97 ? -6.508 -5.727 0.687 1.00 93.31 97 ALA A C 1
ATOM 767 O O . ALA A 1 97 ? -5.381 -6.197 0.571 1.00 93.31 97 ALA A O 1
ATOM 768 N N . THR A 1 98 ? -7.304 -6.107 1.687 1.00 92.06 98 THR A N 1
ATOM 769 C CA . THR A 1 98 ? -6.859 -7.028 2.749 1.00 92.06 98 THR A CA 1
ATOM 770 C C . THR A 1 98 ? -6.424 -8.388 2.203 1.00 92.06 98 THR A C 1
ATOM 772 O O . THR A 1 98 ? -5.382 -8.906 2.606 1.00 92.06 98 THR A O 1
ATOM 775 N N . ARG A 1 99 ? -7.158 -8.952 1.232 1.00 90.75 99 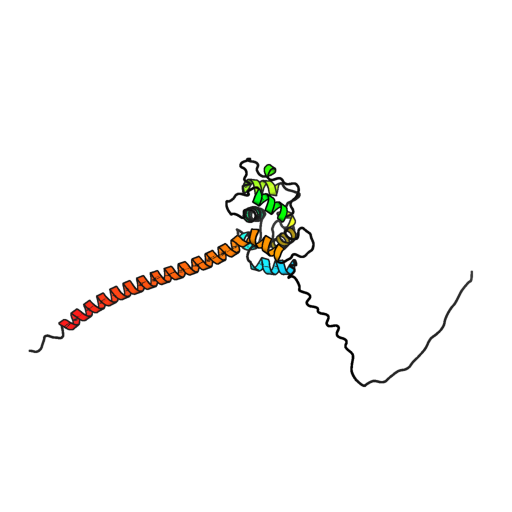ARG A N 1
ATOM 776 C CA . ARG A 1 99 ? -6.745 -10.174 0.520 1.00 90.75 99 ARG A CA 1
ATOM 777 C C . ARG A 1 99 ? -5.439 -9.960 -0.239 1.00 90.75 99 ARG A C 1
ATOM 779 O O . ARG A 1 99 ? -4.563 -10.823 -0.239 1.00 90.75 99 ARG A O 1
ATOM 786 N N . ASP A 1 100 ? -5.343 -8.839 -0.936 1.00 90.12 100 ASP A N 1
ATOM 787 C CA . ASP A 1 100 ? -4.245 -8.544 -1.838 1.00 90.12 100 ASP A CA 1
ATOM 788 C C . ASP A 1 100 ? -2.933 -8.251 -1.106 1.00 90.12 100 ASP A C 1
ATOM 790 O O . ASP A 1 100 ? -1.885 -8.660 -1.602 1.00 90.12 100 ASP A O 1
ATOM 794 N N . PHE A 1 101 ? -3.012 -7.622 0.065 1.00 89.38 101 PHE A N 1
ATOM 795 C CA . PHE A 1 101 ? -1.904 -7.308 0.969 1.00 89.38 101 PHE A CA 1
ATOM 796 C C . PHE A 1 101 ? -1.680 -8.401 2.032 1.00 89.38 101 PHE A C 1
ATOM 798 O O . PHE A 1 101 ? -0.925 -8.204 2.979 1.00 89.38 101 PHE A O 1
ATOM 805 N N . GLY A 1 102 ? -2.347 -9.557 1.905 1.00 87.75 102 GLY A N 1
ATOM 806 C CA . GLY A 1 102 ? -2.114 -10.721 2.766 1.00 87.75 102 GLY A CA 1
ATOM 807 C C . GLY A 1 102 ? -2.475 -10.515 4.240 1.00 87.75 102 GLY A C 1
ATOM 808 O O . GLY A 1 102 ? -1.934 -11.212 5.099 1.00 87.75 102 GLY A O 1
ATOM 809 N N . MET A 1 103 ? -3.376 -9.580 4.548 1.00 88.06 103 MET A N 1
ATOM 810 C CA . MET A 1 103 ? -3.787 -9.318 5.923 1.00 88.06 103 MET A CA 1
ATOM 811 C C . MET A 1 103 ? -4.586 -10.474 6.501 1.00 88.06 103 MET A C 1
ATOM 813 O O . MET A 1 103 ? -5.403 -11.110 5.829 1.00 88.06 103 MET A O 1
ATOM 817 N N . THR A 1 104 ? -4.405 -10.705 7.798 1.00 85.31 104 THR A N 1
ATOM 818 C CA . THR A 1 104 ? -5.186 -11.698 8.537 1.00 85.31 104 THR A CA 1
ATOM 819 C C . THR A 1 104 ? -5.731 -11.112 9.834 1.00 85.31 104 THR A C 1
ATOM 821 O O . THR A 1 104 ? -5.175 -10.171 10.395 1.00 85.31 104 THR A O 1
ATOM 824 N N . GLY A 1 105 ? -6.851 -11.662 10.310 1.00 84.50 105 GLY A N 1
ATOM 825 C CA . GLY A 1 105 ? -7.389 -11.334 11.633 1.00 84.50 105 GLY A CA 1
ATOM 826 C C . GLY A 1 105 ? -8.054 -9.960 11.766 1.00 84.50 105 GLY A C 1
ATOM 827 O O . GLY A 1 105 ? -8.325 -9.550 12.891 1.00 84.50 105 GLY A O 1
ATOM 828 N N . ARG A 1 106 ? -8.344 -9.267 10.658 1.00 84.88 106 ARG A N 1
ATOM 829 C CA . ARG A 1 106 ? -9.022 -7.962 10.653 1.00 84.88 106 ARG A CA 1
ATOM 830 C C . ARG A 1 106 ? -10.363 -8.038 9.942 1.00 84.88 106 ARG A C 1
ATOM 832 O O . ARG A 1 106 ? -10.434 -8.523 8.816 1.00 84.88 106 ARG A O 1
ATOM 839 N N . ASN A 1 107 ? -11.409 -7.538 10.597 1.00 89.06 107 ASN A N 1
ATOM 840 C CA . ASN A 1 107 ? -12.747 -7.451 10.022 1.00 89.06 107 ASN A CA 1
ATOM 841 C C . ASN A 1 107 ? -13.094 -5.994 9.725 1.00 89.06 107 ASN A C 1
ATOM 843 O O . ASN A 1 107 ? -12.755 -5.106 10.502 1.00 89.06 107 ASN A O 1
ATOM 847 N N . TYR A 1 108 ? -13.844 -5.777 8.647 1.00 92.69 108 TYR A N 1
ATOM 848 C CA . TYR A 1 108 ? -14.355 -4.460 8.265 1.00 92.69 108 TYR A CA 1
ATOM 849 C C . TYR A 1 108 ? -15.107 -3.765 9.406 1.00 92.69 108 TYR A C 1
ATOM 851 O O . TYR A 1 108 ? -14.837 -2.620 9.730 1.00 92.69 108 TYR A O 1
ATOM 859 N N . THR A 1 109 ? -15.980 -4.496 10.101 1.00 92.75 109 THR A N 1
ATOM 860 C CA . THR A 1 109 ? -16.789 -3.956 11.206 1.00 92.75 109 THR A CA 1
ATOM 861 C C . THR A 1 109 ? -15.981 -3.557 12.438 1.00 92.75 109 THR A C 1
ATOM 863 O O . THR A 1 109 ? -16.506 -2.861 13.297 1.00 92.75 109 THR A O 1
ATOM 866 N N . ASP A 1 110 ? -14.749 -4.056 12.576 1.00 91.06 110 ASP A N 1
ATOM 867 C CA . ASP A 1 110 ? -13.856 -3.642 13.664 1.00 91.06 110 ASP A CA 1
ATOM 868 C C . ASP A 1 110 ? -13.128 -2.331 13.310 1.00 91.06 110 ASP A C 1
ATOM 870 O O . ASP A 1 110 ? -12.655 -1.636 14.208 1.00 91.06 110 ASP A O 1
ATOM 874 N N . MET A 1 111 ? -13.030 -2.016 12.012 1.00 92.81 111 MET A N 1
ATOM 875 C CA . MET A 1 111 ? -12.460 -0.775 11.482 1.00 92.81 111 MET A CA 1
ATOM 876 C C . MET A 1 111 ? -13.495 0.344 11.406 1.00 92.81 111 MET A C 1
ATOM 878 O O . MET A 1 111 ? -13.181 1.462 11.789 1.00 92.81 111 MET A O 1
ATOM 882 N N . ASP A 1 112 ? -14.707 0.024 10.948 1.00 95.19 112 ASP A N 1
ATOM 883 C CA . ASP A 1 112 ? -15.865 0.925 10.889 1.00 95.19 112 ASP A CA 1
ATOM 884 C C . ASP A 1 112 ? -16.425 1.137 12.308 1.00 95.19 112 ASP A C 1
ATOM 886 O O . ASP A 1 112 ? -17.372 0.490 12.772 1.00 95.19 112 ASP A O 1
ATOM 890 N N . THR A 1 113 ? -15.753 2.004 13.058 1.00 94.69 113 THR A N 1
ATOM 891 C CA . THR A 1 113 ? -16.045 2.309 14.462 1.00 94.69 113 THR A CA 1
ATOM 892 C C . THR A 1 113 ? -17.340 3.086 14.633 1.00 94.69 113 THR A C 1
ATOM 894 O O . THR A 1 113 ? -18.000 2.966 15.674 1.00 94.69 113 THR A O 1
ATOM 897 N N . ASN A 1 114 ? -17.674 3.930 13.660 1.00 94.62 114 ASN A N 1
ATOM 898 C CA . ASN A 1 114 ? -18.856 4.780 13.705 1.00 94.62 114 ASN A CA 1
ATOM 899 C C . ASN A 1 114 ? -20.119 4.075 13.137 1.00 94.62 114 ASN A C 1
ATOM 901 O O . ASN A 1 114 ? -21.238 4.543 13.388 1.00 94.62 114 ASN A O 1
ATOM 905 N N . ALA A 1 115 ? -19.941 2.910 12.500 1.00 94.94 115 ALA A N 1
ATOM 906 C CA . ALA A 1 115 ? -20.955 2.052 11.890 1.00 94.94 115 ALA A CA 1
ATOM 907 C C . ALA A 1 115 ? -21.748 2.722 10.753 1.00 94.94 115 ALA A C 1
ATOM 909 O O . ALA A 1 115 ? -22.955 2.475 10.600 1.00 94.94 115 ALA A O 1
ATOM 910 N N . ASP A 1 116 ? -21.103 3.587 9.972 1.00 95.38 116 ASP A N 1
ATOM 911 C CA . ASP A 1 116 ? -21.705 4.255 8.817 1.00 95.38 116 ASP A CA 1
ATOM 912 C C . ASP A 1 116 ? -21.568 3.459 7.505 1.00 95.38 116 ASP A C 1
ATOM 914 O O . ASP A 1 116 ? -22.185 3.820 6.495 1.00 95.38 116 ASP A O 1
ATOM 918 N N . ASN A 1 117 ? -20.950 2.274 7.573 1.00 93.81 117 ASN A N 1
ATOM 919 C CA . ASN A 1 117 ? -20.632 1.374 6.465 1.00 93.81 117 ASN A CA 1
ATOM 920 C C . ASN A 1 117 ? -19.560 1.906 5.522 1.00 93.81 117 ASN A C 1
ATOM 922 O O . ASN A 1 117 ? -19.493 1.421 4.393 1.00 93.81 117 ASN A O 1
ATOM 926 N N . ASN A 1 118 ? -18.717 2.820 5.978 1.00 95.31 118 ASN A N 1
ATOM 927 C CA . ASN A 1 118 ? -17.504 3.255 5.308 1.00 95.31 118 ASN A CA 1
ATOM 928 C C . ASN A 1 118 ? -16.357 3.228 6.318 1.00 95.31 118 ASN A C 1
ATOM 930 O O . ASN A 1 118 ? -16.582 3.389 7.510 1.00 95.31 118 ASN A O 1
ATOM 934 N N . ILE A 1 119 ? -15.132 3.020 5.845 1.00 96.75 119 ILE A N 1
ATOM 935 C CA . ILE A 1 119 ? -13.940 3.298 6.649 1.00 96.75 119 ILE A CA 1
ATOM 936 C C . ILE A 1 119 ? -13.357 4.606 6.131 1.00 96.75 119 ILE A C 1
ATOM 938 O O . ILE A 1 119 ? -12.925 4.666 4.977 1.00 96.75 119 ILE A O 1
ATOM 942 N N . ASP A 1 120 ? -13.341 5.633 6.975 1.00 95.88 120 ASP A N 1
ATOM 943 C CA . ASP A 1 120 ? -12.703 6.913 6.655 1.00 95.88 120 ASP A CA 1
ATOM 944 C C . ASP A 1 120 ? -11.184 6.911 6.953 1.00 95.88 120 ASP A C 1
ATOM 946 O O . ASP A 1 120 ? -10.625 5.964 7.519 1.00 95.88 120 ASP A O 1
ATOM 950 N N . GLU A 1 121 ? -10.479 7.982 6.564 1.00 94.62 121 GLU A N 1
ATOM 951 C CA . GLU A 1 121 ? -9.025 8.113 6.766 1.00 94.62 121 GLU A CA 1
ATOM 952 C C . GLU A 1 121 ? -8.631 8.043 8.258 1.00 94.62 121 GLU A C 1
ATOM 954 O O . GLU A 1 121 ? -7.572 7.509 8.608 1.00 94.62 121 GLU A O 1
ATOM 959 N N . GLU A 1 122 ? -9.465 8.564 9.166 1.00 94.25 122 GLU A N 1
ATOM 960 C CA . GLU A 1 122 ? -9.183 8.567 10.603 1.00 94.25 122 GLU A CA 1
ATOM 961 C C . GLU A 1 122 ? -9.328 7.166 11.205 1.00 94.25 122 GLU A C 1
ATOM 963 O O . GLU A 1 122 ? -8.463 6.739 11.987 1.00 94.25 122 GLU A O 1
ATOM 968 N N . GLU A 1 123 ? -10.375 6.445 10.813 1.00 95.12 123 GLU A N 1
ATOM 969 C CA . GLU A 1 123 ? -10.622 5.053 11.182 1.00 95.12 123 GLU A CA 1
ATOM 970 C C . GLU A 1 123 ? -9.540 4.126 10.630 1.00 95.12 123 GLU A C 1
ATOM 972 O O . GLU A 1 123 ? -8.968 3.329 11.381 1.00 95.12 123 GLU A O 1
ATOM 977 N N . PHE A 1 124 ? -9.172 4.288 9.356 1.00 94.12 124 PHE A N 1
ATOM 978 C CA . PHE A 1 124 ? -8.084 3.540 8.732 1.00 94.12 124 PHE A CA 1
ATOM 979 C C . PHE A 1 124 ? -6.763 3.756 9.471 1.00 94.12 124 PHE A C 1
ATOM 981 O O . PHE A 1 124 ? -6.141 2.794 9.932 1.00 94.12 124 PHE A O 1
ATOM 988 N N . ARG A 1 125 ? -6.351 5.018 9.653 1.00 91.06 125 ARG A N 1
ATOM 989 C CA . ARG A 1 125 ? -5.092 5.377 10.323 1.00 91.06 125 ARG A CA 1
ATOM 990 C C . ARG A 1 125 ? -5.055 4.864 11.759 1.00 91.06 125 ARG A C 1
ATOM 992 O O . ARG A 1 125 ? -4.060 4.276 12.182 1.00 91.06 125 ARG A O 1
ATOM 999 N N . THR A 1 126 ? -6.135 5.057 12.516 1.00 90.94 126 THR A N 1
ATOM 1000 C CA . THR A 1 126 ? -6.222 4.576 13.903 1.00 90.94 126 THR A CA 1
ATOM 1001 C C . THR A 1 126 ? -6.216 3.053 13.960 1.00 90.94 126 THR A C 1
ATOM 1003 O O . THR A 1 126 ? -5.541 2.470 14.812 1.00 90.94 126 THR A O 1
ATOM 1006 N N . GLY A 1 127 ? -6.925 2.391 13.050 1.00 89.69 127 GLY A N 1
ATOM 1007 C CA . GLY A 1 127 ? -6.941 0.942 12.938 1.00 89.69 127 GLY A CA 1
ATOM 1008 C C . GLY A 1 127 ? -5.552 0.378 12.639 1.00 89.69 127 GLY A C 1
ATOM 1009 O O . GLY A 1 127 ? -5.102 -0.513 13.366 1.00 89.69 127 GLY A O 1
ATOM 1010 N N . MET A 1 128 ? -4.872 0.884 11.611 1.00 88.00 128 MET A N 1
ATOM 1011 C CA . MET A 1 128 ? -3.559 0.388 11.180 1.00 88.00 128 MET A CA 1
ATOM 1012 C C . MET A 1 128 ? -2.462 0.666 12.213 1.00 88.00 128 MET A C 1
ATOM 1014 O O . MET A 1 128 ? -1.663 -0.222 12.502 1.00 88.00 128 MET A O 1
ATOM 1018 N N . ALA A 1 129 ? -2.472 1.834 12.865 1.00 85.75 129 ALA A N 1
ATOM 1019 C CA . ALA A 1 129 ? -1.511 2.154 13.927 1.00 85.75 129 ALA A CA 1
ATOM 1020 C C . ALA A 1 129 ? -1.604 1.198 15.136 1.00 85.75 129 ALA A C 1
ATOM 1022 O O . ALA A 1 129 ? -0.602 0.921 15.800 1.00 85.75 129 ALA A O 1
ATOM 1023 N N . ASN A 1 130 ? -2.803 0.677 15.421 1.00 83.75 130 ASN A N 1
ATOM 1024 C CA . ASN A 1 130 ? -3.037 -0.286 16.500 1.00 83.75 130 ASN A CA 1
ATOM 1025 C C . ASN A 1 130 ? -2.877 -1.751 16.060 1.00 83.75 130 ASN A C 1
ATOM 1027 O O . ASN A 1 130 ? -2.959 -2.647 16.903 1.00 83.75 130 ASN A O 1
ATOM 1031 N N . ASP A 1 131 ? -2.656 -2.016 14.770 1.00 85.19 131 ASP A N 1
ATOM 1032 C CA . ASP A 1 131 ? -2.405 -3.361 14.267 1.00 85.19 131 ASP A CA 1
ATOM 1033 C C . ASP A 1 131 ? -0.931 -3.738 14.435 1.00 85.19 131 ASP A C 1
ATOM 1035 O O . ASP A 1 131 ? -0.056 -3.238 13.728 1.00 85.19 131 ASP A O 1
ATOM 1039 N N . THR A 1 132 ? -0.630 -4.620 15.388 1.00 84.19 132 THR A N 1
ATOM 1040 C CA . THR A 1 132 ? 0.737 -5.127 15.567 1.00 84.19 132 THR A CA 1
ATOM 1041 C C . THR A 1 132 ? 1.091 -6.253 14.607 1.00 84.19 132 THR A C 1
ATOM 1043 O O . THR A 1 132 ? 2.277 -6.468 14.366 1.00 84.19 132 THR A O 1
ATOM 1046 N N . ASP A 1 133 ? 0.092 -6.956 14.075 1.00 83.81 133 ASP A N 1
ATOM 1047 C CA . ASP A 1 133 ? 0.284 -8.157 13.262 1.00 83.81 133 ASP A CA 1
ATOM 1048 C C . ASP A 1 133 ? 0.370 -7.805 11.767 1.00 83.81 133 ASP A C 1
ATOM 1050 O O . ASP A 1 133 ? 1.105 -8.451 11.024 1.00 83.81 133 ASP A O 1
ATOM 1054 N N . ASN A 1 134 ? -0.308 -6.732 11.342 1.00 85.75 134 ASN A N 1
ATOM 1055 C CA . ASN A 1 134 ? -0.336 -6.233 9.963 1.00 85.75 134 ASN A CA 1
ATOM 1056 C C . ASN A 1 134 ? 0.330 -4.845 9.813 1.00 85.75 134 ASN A C 1
ATOM 1058 O O . ASN A 1 134 ? -0.069 -4.049 8.966 1.00 85.75 134 ASN A O 1
ATOM 1062 N N . ASN A 1 135 ? 1.337 -4.520 10.634 1.00 89.38 135 ASN A N 1
ATOM 1063 C CA . ASN A 1 135 ? 1.997 -3.210 10.583 1.00 89.38 135 ASN A CA 1
ATOM 1064 C C . ASN A 1 135 ? 2.902 -3.068 9.343 1.00 89.38 135 ASN A C 1
ATOM 1066 O O . ASN A 1 135 ? 4.089 -3.394 9.384 1.00 89.38 135 ASN A O 1
ATOM 1070 N N . PHE A 1 136 ? 2.342 -2.584 8.234 1.00 91.62 136 PHE A N 1
ATOM 1071 C CA . PHE A 1 136 ? 3.078 -2.426 6.978 1.00 91.62 136 PHE A CA 1
ATOM 1072 C C . PHE A 1 136 ? 4.247 -1.451 7.089 1.00 91.62 136 PHE A C 1
ATOM 1074 O O . PHE A 1 136 ? 5.326 -1.776 6.609 1.00 91.62 136 PHE A O 1
ATOM 1081 N N . TYR A 1 137 ? 4.061 -0.325 7.784 1.00 93.38 137 TYR A N 1
ATOM 1082 C CA . TYR A 1 137 ? 5.099 0.691 7.950 1.00 93.38 137 TYR A CA 1
ATOM 1083 C C . TYR A 1 137 ? 6.386 0.099 8.536 1.00 93.38 137 TYR A C 1
ATOM 1085 O O . TYR A 1 137 ? 7.448 0.176 7.930 1.00 93.38 137 TYR A O 1
ATOM 1093 N N . ARG A 1 138 ? 6.273 -0.612 9.665 1.00 91.88 138 ARG A N 1
ATOM 1094 C CA . ARG A 1 138 ? 7.414 -1.283 10.313 1.00 91.88 138 ARG A CA 1
ATOM 1095 C C . ARG A 1 138 ? 7.989 -2.439 9.505 1.00 91.88 138 ARG A C 1
ATOM 1097 O O . ARG A 1 138 ? 9.145 -2.791 9.702 1.00 91.88 138 ARG A O 1
ATOM 1104 N N . ASN A 1 139 ? 7.172 -3.095 8.685 1.00 91.88 139 ASN A N 1
ATOM 1105 C CA . ASN A 1 139 ? 7.635 -4.195 7.845 1.00 91.88 139 ASN A CA 1
ATOM 1106 C C . ASN A 1 139 ? 8.414 -3.686 6.626 1.00 91.88 139 ASN A C 1
ATOM 1108 O O . ASN A 1 139 ? 9.296 -4.392 6.138 1.00 91.88 139 ASN A O 1
ATOM 1112 N N . TRP A 1 140 ? 8.058 -2.505 6.119 1.00 94.31 140 TRP A N 1
ATOM 1113 C CA . TRP A 1 140 ? 8.686 -1.890 4.952 1.00 94.31 140 TRP A CA 1
ATOM 1114 C C . TRP A 1 140 ? 9.928 -1.084 5.343 1.00 94.31 140 TRP A C 1
ATOM 1116 O O . TRP A 1 140 ? 10.905 -1.136 4.607 1.00 94.31 140 TRP A O 1
ATOM 1126 N N . ASP A 1 141 ? 9.939 -0.456 6.521 1.00 96.19 141 ASP A N 1
ATOM 1127 C CA . ASP A 1 141 ? 11.129 0.149 7.136 1.00 96.19 141 ASP A CA 1
ATOM 1128 C C . ASP A 1 141 ? 12.108 -0.950 7.603 1.00 96.19 141 ASP A C 1
ATOM 1130 O O . ASP A 1 141 ? 12.063 -1.466 8.728 1.00 96.19 141 ASP A O 1
ATOM 1134 N N . ARG A 1 142 ? 12.986 -1.376 6.693 1.00 94.75 142 ARG A N 1
ATOM 1135 C CA . ARG A 1 142 ? 13.917 -2.489 6.919 1.00 94.75 142 ARG A CA 1
ATOM 1136 C C . ARG A 1 142 ? 15.096 -2.061 7.771 1.00 94.75 142 ARG A C 1
ATOM 1138 O O . ARG A 1 142 ? 15.667 -2.893 8.489 1.00 94.75 142 ARG A O 1
ATOM 1145 N N . ASN A 1 143 ? 15.508 -0.808 7.626 1.00 95.38 143 ASN A N 1
ATOM 1146 C CA . ASN A 1 143 ? 16.671 -0.260 8.303 1.00 95.38 143 ASN A CA 1
ATOM 1147 C C . ASN A 1 143 ? 16.332 0.295 9.711 1.00 95.38 143 ASN A C 1
ATOM 1149 O O . ASN A 1 143 ? 17.243 0.454 10.530 1.00 95.38 143 ASN A O 1
ATOM 1153 N N . GLN A 1 144 ? 15.040 0.447 10.019 1.00 95.69 144 GLN A N 1
AT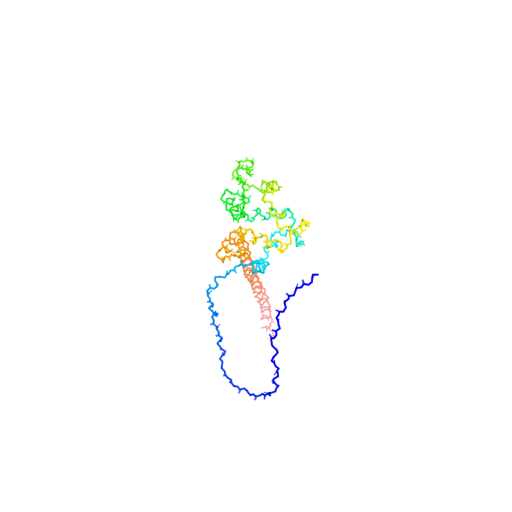OM 1154 C CA . GLN A 1 144 ? 14.461 0.892 11.289 1.00 95.69 144 GLN A CA 1
ATOM 1155 C C . GLN A 1 144 ? 14.813 2.334 11.664 1.00 95.69 144 GLN A C 1
ATOM 1157 O O . GLN A 1 144 ? 14.982 2.651 12.851 1.00 95.69 144 GLN A O 1
ATOM 1162 N N . ASP A 1 145 ? 14.951 3.213 10.675 1.00 96.44 145 ASP A N 1
ATOM 1163 C CA . ASP A 1 145 ? 15.204 4.636 10.890 1.00 96.44 145 ASP A CA 1
ATOM 1164 C C . ASP A 1 145 ? 13.919 5.466 11.047 1.00 96.44 145 ASP A C 1
ATOM 1166 O O . ASP A 1 145 ? 13.990 6.647 11.404 1.00 96.44 145 ASP A O 1
ATOM 1170 N N . ASN A 1 146 ? 12.755 4.811 10.986 1.00 94.94 146 ASN A N 1
ATOM 1171 C CA . ASN A 1 146 ? 11.421 5.404 11.003 1.00 94.94 146 ASN A CA 1
ATOM 1172 C C . ASN A 1 146 ? 11.138 6.266 9.779 1.00 94.94 146 ASN A C 1
ATOM 1174 O O . ASN A 1 146 ? 10.346 7.200 9.899 1.00 94.94 146 ASN A O 1
ATOM 1178 N N . ASN A 1 147 ? 11.744 5.949 8.645 1.00 96.38 147 ASN A N 1
ATOM 1179 C CA . ASN A 1 147 ? 11.378 6.450 7.336 1.00 96.38 147 ASN A CA 1
ATOM 1180 C C . ASN A 1 147 ? 11.389 5.284 6.347 1.00 96.38 147 ASN A C 1
ATOM 1182 O O . ASN A 1 147 ? 12.062 4.283 6.558 1.00 96.38 147 ASN A O 1
ATOM 1186 N N . ILE A 1 148 ? 10.625 5.411 5.267 1.00 96.69 148 ILE A N 1
ATOM 1187 C CA . ILE A 1 148 ? 10.682 4.468 4.150 1.00 96.69 148 ILE A CA 1
ATOM 1188 C C . ILE A 1 148 ? 11.323 5.189 2.974 1.00 96.69 148 ILE A C 1
ATOM 1190 O O . ILE A 1 148 ? 10.771 6.163 2.458 1.00 96.69 148 ILE A O 1
ATOM 1194 N N . ASP A 1 149 ? 12.481 4.705 2.539 1.00 95.00 149 ASP A N 1
ATOM 1195 C CA . ASP A 1 149 ? 13.117 5.194 1.320 1.00 95.00 149 ASP A CA 1
ATOM 1196 C C . ASP A 1 149 ? 12.505 4.564 0.049 1.00 95.00 149 ASP A C 1
ATOM 1198 O O . ASP A 1 149 ? 11.674 3.649 0.087 1.00 95.00 149 ASP A O 1
ATOM 1202 N N . GLN A 1 150 ? 12.910 5.054 -1.126 1.00 92.88 150 GLN A N 1
ATOM 1203 C CA . GLN A 1 150 ? 12.385 4.558 -2.404 1.00 92.88 150 GLN A CA 1
ATOM 1204 C C . GLN A 1 150 ? 12.634 3.055 -2.622 1.00 92.88 150 GLN A C 1
ATOM 1206 O O . GLN A 1 150 ? 11.819 2.375 -3.259 1.00 92.88 150 GLN A O 1
ATOM 1211 N N . GLN A 1 151 ? 13.753 2.526 -2.122 1.00 91.81 151 GLN A N 1
ATOM 1212 C CA . GLN A 1 151 ? 14.068 1.109 -2.244 1.00 91.81 151 GLN A CA 1
ATOM 1213 C C . GLN A 1 151 ? 13.138 0.293 -1.343 1.00 91.81 151 GLN A C 1
ATOM 1215 O O . GLN A 1 151 ? 12.487 -0.628 -1.839 1.00 91.81 151 GLN A O 1
ATOM 1220 N N . GLU A 1 152 ? 13.021 0.663 -0.071 1.00 95.19 152 GLU A N 1
ATOM 1221 C CA . GLU A 1 152 ? 12.126 0.041 0.910 1.00 95.19 152 GLU A CA 1
ATOM 1222 C C . GLU A 1 152 ? 10.665 0.057 0.455 1.00 95.19 152 GLU A C 1
ATOM 1224 O O . GLU A 1 152 ? 9.982 -0.964 0.541 1.00 95.19 152 GLU A O 1
ATOM 1229 N N . TYR A 1 153 ? 10.208 1.162 -0.136 1.00 94.31 153 TYR A N 1
ATOM 1230 C CA . TYR A 1 153 ? 8.888 1.267 -0.753 1.00 94.31 153 TYR A CA 1
ATOM 1231 C C . TYR A 1 153 ? 8.685 0.230 -1.867 1.00 94.31 153 TYR A C 1
ATOM 1233 O O . TYR A 1 153 ? 7.721 -0.537 -1.847 1.00 94.31 153 TYR A O 1
ATOM 1241 N N . SER A 1 154 ? 9.604 0.166 -2.838 1.00 92.38 154 SER A N 1
ATOM 1242 C CA . SER A 1 154 ? 9.483 -0.768 -3.966 1.00 92.38 154 SER A CA 1
ATOM 1243 C C . SER A 1 154 ? 9.578 -2.237 -3.532 1.00 92.38 154 SER A C 1
ATOM 1245 O O . SER A 1 154 ? 8.792 -3.074 -3.985 1.00 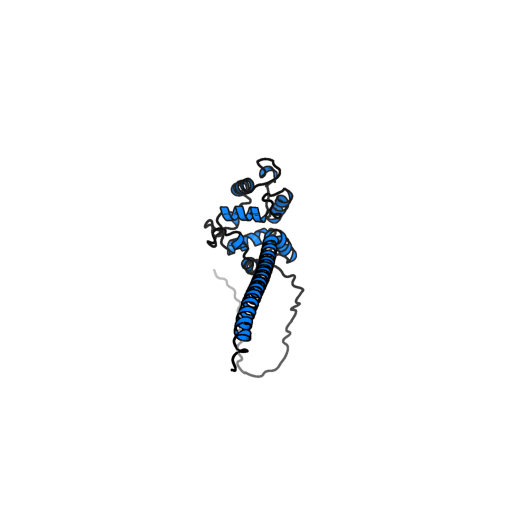92.38 154 SER A O 1
ATOM 1247 N N . GLU A 1 155 ? 10.477 -2.545 -2.595 1.00 91.44 155 GLU A N 1
ATOM 1248 C CA . GLU A 1 155 ? 10.614 -3.879 -2.012 1.00 91.44 155 GLU A CA 1
ATOM 1249 C C . GLU A 1 155 ? 9.378 -4.265 -1.196 1.00 91.44 155 GLU A C 1
ATOM 1251 O O . GLU A 1 155 ? 8.925 -5.407 -1.280 1.00 91.44 155 GLU A O 1
ATOM 1256 N N . GLY A 1 156 ? 8.810 -3.315 -0.453 1.00 92.50 156 GLY A N 1
ATOM 1257 C CA . GLY A 1 156 ? 7.592 -3.483 0.323 1.00 92.50 156 GLY A CA 1
ATOM 1258 C C . GLY A 1 156 ? 6.380 -3.805 -0.548 1.00 92.50 156 GLY A C 1
ATOM 1259 O O . GLY A 1 156 ? 5.685 -4.790 -0.284 1.00 92.50 156 GLY A O 1
ATOM 1260 N N . VAL A 1 157 ? 6.161 -3.043 -1.628 1.00 92.38 157 VAL A N 1
ATOM 1261 C CA . VAL A 1 157 ? 5.079 -3.308 -2.594 1.00 92.38 157 VAL A CA 1
ATOM 1262 C C . VAL A 1 157 ? 5.247 -4.691 -3.221 1.00 92.38 157 VAL A C 1
ATOM 1264 O O . VAL A 1 157 ? 4.302 -5.482 -3.218 1.00 92.38 157 VAL A O 1
ATOM 1267 N N . PHE A 1 158 ? 6.450 -5.016 -3.711 1.00 91.31 158 PHE A N 1
ATOM 1268 C CA . PHE A 1 158 ? 6.711 -6.326 -4.309 1.00 91.31 158 PHE A CA 1
ATOM 1269 C C . PHE A 1 158 ? 6.483 -7.460 -3.309 1.00 91.31 158 PHE A C 1
ATOM 1271 O O . PHE A 1 158 ? 5.820 -8.440 -3.634 1.00 91.31 158 PHE A O 1
ATOM 1278 N N . GLY A 1 159 ? 6.996 -7.316 -2.084 1.00 90.62 159 GLY A N 1
ATOM 1279 C CA . GLY A 1 159 ? 6.834 -8.305 -1.024 1.00 90.62 159 GLY A CA 1
ATOM 1280 C C . GLY A 1 159 ? 5.371 -8.540 -0.651 1.00 90.62 159 GLY A C 1
ATOM 1281 O O . GLY A 1 159 ? 4.999 -9.675 -0.367 1.00 90.62 159 GLY A O 1
ATOM 1282 N N . GLN A 1 160 ? 4.528 -7.502 -0.704 1.00 89.94 160 GLN A N 1
ATOM 1283 C CA . GLN A 1 160 ? 3.094 -7.678 -0.473 1.00 89.94 160 GLN A CA 1
ATOM 1284 C C . GLN A 1 160 ? 2.364 -8.337 -1.634 1.00 89.94 160 GLN A C 1
ATOM 1286 O O . GLN A 1 160 ? 1.428 -9.109 -1.427 1.00 89.94 160 GLN A O 1
ATOM 1291 N N . TRP A 1 161 ? 2.772 -8.051 -2.863 1.00 89.00 161 TRP A N 1
ATOM 1292 C CA . TRP A 1 161 ? 2.138 -8.632 -4.039 1.00 89.00 161 TRP A CA 1
ATOM 1293 C C . TRP A 1 161 ? 2.565 -10.085 -4.271 1.00 89.00 161 TRP A C 1
ATOM 1295 O O . TRP A 1 161 ? 1.728 -10.908 -4.642 1.00 89.00 161 TRP A O 1
ATOM 1305 N N . ASP A 1 162 ? 3.812 -10.428 -3.950 1.00 89.50 162 ASP A N 1
ATOM 1306 C CA . ASP A 1 162 ? 4.302 -11.802 -3.831 1.00 89.50 162 ASP A CA 1
ATOM 1307 C C . ASP A 1 162 ? 4.126 -12.322 -2.394 1.00 89.50 162 ASP A C 1
ATOM 1309 O O . ASP A 1 162 ? 5.047 -12.856 -1.775 1.00 89.50 162 ASP A O 1
ATOM 1313 N N . ASN A 1 163 ? 2.910 -12.217 -1.848 1.00 82.06 163 ASN A N 1
ATOM 1314 C CA . ASN A 1 163 ? 2.596 -12.776 -0.527 1.00 82.06 163 ASN A CA 1
ATOM 1315 C C . ASN A 1 163 ? 2.764 -14.310 -0.460 1.00 82.06 163 ASN A C 1
ATOM 1317 O O . ASN A 1 163 ? 2.862 -14.887 0.624 1.00 82.06 163 ASN A O 1
ATOM 1321 N N . SER A 1 164 ? 2.843 -14.979 -1.616 1.00 82.44 164 SER A N 1
ATOM 1322 C CA . SER A 1 164 ? 3.224 -16.385 -1.731 1.00 82.44 164 SER A CA 1
ATOM 1323 C C . SER A 1 164 ? 4.698 -16.652 -1.414 1.00 82.44 164 SER A C 1
ATOM 1325 O O . SER A 1 164 ? 5.059 -17.802 -1.155 1.00 82.44 164 SER A O 1
ATOM 1327 N N . GLY A 1 165 ? 5.543 -15.617 -1.429 1.00 83.75 165 GLY A N 1
ATOM 1328 C CA . GLY A 1 165 ? 6.970 -15.690 -1.127 1.00 83.75 165 GLY A CA 1
ATOM 1329 C C . GLY A 1 165 ? 7.760 -16.511 -2.142 1.00 83.75 165 GLY A C 1
ATOM 1330 O O . GLY A 1 165 ? 8.728 -17.182 -1.778 1.00 83.75 165 GLY A O 1
ATOM 1331 N N . THR A 1 166 ? 7.328 -16.519 -3.402 1.00 86.06 166 THR A N 1
ATOM 1332 C CA . THR A 1 166 ? 7.992 -17.297 -4.459 1.00 86.06 166 THR A CA 1
ATOM 1333 C C . THR A 1 166 ? 9.233 -16.593 -5.014 1.00 86.06 166 THR A C 1
ATOM 1335 O O . THR A 1 166 ? 10.073 -17.231 -5.647 1.00 86.06 166 THR A O 1
ATOM 1338 N N . GLY A 1 167 ? 9.368 -15.294 -4.745 1.00 86.19 167 GLY A N 1
ATOM 1339 C CA . GLY A 1 167 ? 10.364 -14.380 -5.295 1.00 86.19 167 GLY A CA 1
ATOM 1340 C C . GLY A 1 167 ? 10.025 -13.886 -6.702 1.00 86.19 167 GLY A C 1
ATOM 1341 O O . GLY A 1 167 ? 10.840 -13.184 -7.305 1.00 86.19 167 GLY A O 1
ATOM 1342 N N . THR A 1 168 ? 8.873 -14.281 -7.251 1.00 88.06 168 THR A N 1
ATOM 1343 C CA . THR A 1 168 ? 8.543 -14.116 -8.667 1.00 88.06 168 THR A CA 1
ATOM 1344 C C . THR A 1 168 ? 7.051 -13.912 -8.899 1.00 88.06 168 THR A C 1
ATOM 1346 O O . THR A 1 168 ? 6.236 -14.609 -8.311 1.00 88.06 168 THR A O 1
ATOM 1349 N N . MET A 1 169 ? 6.680 -13.043 -9.835 1.00 88.44 169 MET A N 1
ATOM 1350 C CA . MET A 1 169 ? 5.284 -12.831 -10.233 1.00 88.44 169 MET A CA 1
ATOM 1351 C C . MET A 1 169 ? 5.109 -12.907 -11.749 1.00 88.44 169 MET A C 1
ATOM 1353 O O . MET A 1 169 ? 6.050 -12.665 -12.507 1.00 88.44 169 MET A O 1
ATOM 1357 N N . THR A 1 170 ? 3.906 -13.243 -12.216 1.00 88.88 170 THR A N 1
ATOM 1358 C CA . THR A 1 170 ? 3.601 -13.203 -13.653 1.00 88.88 170 THR A CA 1
ATOM 1359 C C . THR A 1 170 ? 3.251 -11.782 -14.101 1.00 88.88 170 THR A C 1
ATOM 1361 O O . THR A 1 170 ? 2.842 -10.949 -13.291 1.00 88.88 170 THR A O 1
ATOM 1364 N N . ASP A 1 171 ? 3.361 -11.494 -15.404 1.00 86.38 171 ASP A N 1
ATOM 1365 C CA . ASP A 1 171 ? 2.871 -10.223 -15.961 1.00 86.38 171 ASP A CA 1
ATOM 1366 C C . ASP A 1 171 ? 1.388 -9.990 -15.634 1.00 86.38 171 ASP A C 1
ATOM 1368 O O . ASP A 1 171 ? 0.983 -8.852 -15.420 1.00 86.38 171 ASP A O 1
ATOM 1372 N N . THR A 1 172 ? 0.566 -11.045 -15.609 1.00 87.50 172 THR A N 1
ATOM 1373 C CA . THR A 1 172 ? -0.857 -10.930 -15.264 1.00 87.50 172 THR A CA 1
ATOM 1374 C C . THR A 1 172 ? -1.028 -10.441 -13.834 1.00 87.50 172 THR A C 1
ATOM 1376 O O . THR A 1 172 ? -1.736 -9.462 -13.622 1.00 87.50 172 THR A O 1
ATOM 1379 N N . ASP A 1 173 ? -0.329 -11.053 -12.878 1.00 87.38 173 ASP A N 1
ATOM 1380 C CA . ASP A 1 173 ? -0.435 -10.665 -11.471 1.00 87.38 173 ASP A CA 1
ATOM 1381 C C . ASP A 1 173 ? 0.011 -9.211 -11.268 1.00 87.38 173 ASP A C 1
ATOM 1383 O O . ASP A 1 173 ? -0.709 -8.418 -10.664 1.00 87.38 173 ASP A O 1
ATOM 1387 N N . ILE A 1 174 ? 1.161 -8.828 -11.837 1.00 87.56 174 ILE A N 1
ATOM 1388 C CA . ILE A 1 174 ? 1.678 -7.457 -11.733 1.00 87.56 174 ILE A CA 1
ATOM 1389 C C . ILE A 1 174 ? 0.734 -6.449 -12.385 1.00 87.56 174 ILE A C 1
ATOM 1391 O O . ILE A 1 174 ? 0.420 -5.434 -11.767 1.00 87.56 174 ILE A O 1
ATOM 1395 N N . ASN A 1 175 ? 0.256 -6.710 -13.604 1.00 87.12 175 ASN A N 1
ATOM 1396 C CA . ASN A 1 175 ? -0.627 -5.778 -14.304 1.00 87.12 175 ASN A CA 1
ATOM 1397 C C . ASN A 1 175 ? -1.976 -5.632 -13.595 1.00 87.12 175 ASN A C 1
ATOM 1399 O O . ASN A 1 175 ? -2.493 -4.520 -13.504 1.00 87.12 175 ASN A O 1
ATOM 1403 N N . ASP A 1 176 ? -2.541 -6.717 -13.065 1.00 88.94 176 ASP A N 1
ATOM 1404 C CA . ASP A 1 176 ? -3.811 -6.669 -12.342 1.00 88.94 176 ASP A CA 1
ATOM 1405 C C . ASP A 1 176 ? -3.692 -5.850 -11.051 1.00 88.94 176 ASP A C 1
ATOM 1407 O O . ASP A 1 176 ? -4.588 -5.059 -10.744 1.00 88.94 176 ASP A O 1
ATOM 1411 N N . ARG A 1 177 ? -2.589 -6.004 -10.302 1.00 89.75 177 ARG A N 1
ATOM 1412 C CA . ARG A 1 17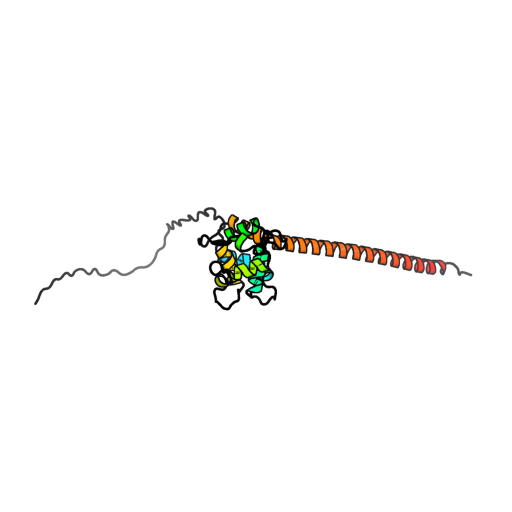7 ? -2.328 -5.211 -9.089 1.00 89.75 177 ARG A CA 1
ATOM 1413 C C . ARG A 1 177 ? -1.989 -3.760 -9.413 1.00 89.75 177 ARG A C 1
ATOM 1415 O O . ARG A 1 177 ? -2.556 -2.856 -8.804 1.00 89.75 177 ARG A O 1
ATOM 1422 N N . TYR A 1 178 ? -1.139 -3.528 -10.410 1.00 89.19 178 TYR A N 1
ATOM 1423 C CA . TYR A 1 178 ? -0.759 -2.184 -10.837 1.00 89.19 178 TYR A CA 1
ATOM 1424 C C . TYR A 1 178 ? -1.963 -1.393 -11.343 1.00 89.19 178 TYR A C 1
ATOM 1426 O O . TYR A 1 178 ? -2.192 -0.281 -10.887 1.00 89.19 178 TYR A O 1
ATOM 1434 N N . ASN A 1 179 ? -2.785 -1.968 -12.223 1.00 88.12 179 ASN A N 1
ATOM 1435 C CA . ASN A 1 179 ? -3.956 -1.270 -12.755 1.00 88.12 179 ASN A CA 1
ATOM 1436 C C . ASN A 1 179 ? -4.980 -0.927 -11.670 1.00 88.12 179 ASN A C 1
ATOM 1438 O O . ASN A 1 179 ? -5.621 0.117 -11.762 1.00 88.12 179 ASN A O 1
ATOM 1442 N N . ARG A 1 180 ? -5.126 -1.784 -10.653 1.00 90.44 180 ARG A N 1
ATOM 1443 C CA . ARG A 1 180 ? -6.051 -1.561 -9.537 1.00 90.44 180 ARG A CA 1
ATOM 1444 C C . ARG A 1 180 ? -5.613 -0.411 -8.635 1.00 90.44 180 ARG A C 1
ATOM 1446 O O . ARG A 1 180 ? -6.443 0.423 -8.309 1.00 90.44 180 ARG A O 1
ATOM 1453 N N . TYR A 1 181 ? -4.338 -0.387 -8.250 1.00 89.75 181 TYR A N 1
ATOM 1454 C CA . TYR A 1 181 ? -3.837 0.502 -7.195 1.00 89.75 181 TYR A CA 1
ATOM 1455 C C . TYR A 1 181 ? -3.082 1.735 -7.719 1.00 89.75 181 TYR A C 1
ATOM 1457 O O . TYR A 1 181 ? -3.027 2.754 -7.048 1.00 89.75 181 TYR A O 1
ATOM 1465 N N . TYR A 1 182 ? -2.523 1.665 -8.930 1.00 85.50 182 TYR A N 1
ATOM 1466 C CA . TYR A 1 182 ? -1.674 2.711 -9.528 1.00 85.50 182 TYR A CA 1
ATOM 1467 C C . TYR A 1 182 ? -2.102 3.100 -10.961 1.00 85.50 182 TYR A C 1
ATOM 1469 O O . TYR A 1 182 ? -1.584 4.047 -11.550 1.00 85.50 182 TYR A O 1
ATOM 1477 N N . GLY A 1 183 ? -3.071 2.397 -11.559 1.00 74.19 183 GLY A N 1
ATOM 1478 C CA . GLY A 1 183 ? -3.534 2.665 -12.929 1.00 74.19 183 GLY A CA 1
ATOM 1479 C C . GLY A 1 183 ? -4.305 3.984 -13.080 1.00 74.19 183 GLY A C 1
ATOM 1480 O O . GLY A 1 183 ? -4.340 4.566 -14.174 1.00 74.19 183 GLY A O 1
ATOM 1481 N N . GLY A 1 184 ? -4.891 4.473 -11.981 1.00 62.41 184 GLY A N 1
ATOM 1482 C CA . GLY A 1 184 ? -5.578 5.763 -11.905 1.00 62.41 184 GLY A CA 1
ATOM 1483 C C . GLY A 1 184 ? -4.629 6.949 -12.084 1.00 62.41 184 GLY A C 1
ATOM 1484 O O . GLY A 1 184 ? -4.930 7.858 -12.861 1.00 62.41 184 GLY A O 1
ATOM 1485 N N . THR A 1 185 ? -3.443 6.905 -11.469 1.00 52.50 185 THR A N 1
ATOM 1486 C CA . THR A 1 185 ? -2.416 7.957 -11.550 1.00 52.50 185 THR A CA 1
ATOM 1487 C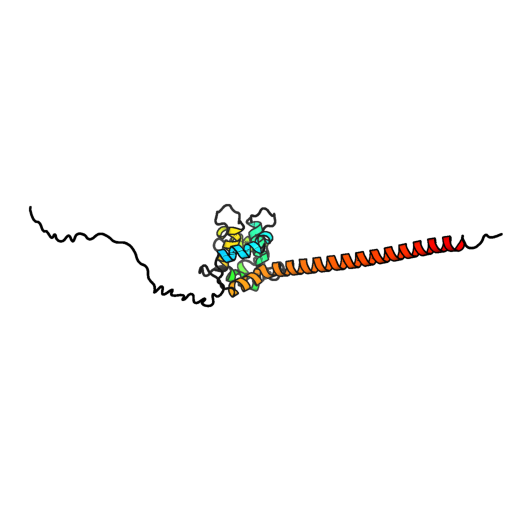 C . THR A 1 185 ? -1.764 8.019 -12.928 1.00 52.50 185 THR A C 1
ATOM 1489 O O . THR A 1 185 ? -1.669 9.100 -13.510 1.00 52.50 185 THR A O 1
ATOM 1492 N N . THR A 1 186 ? -1.411 6.889 -13.554 1.00 43.12 186 THR A N 1
ATOM 1493 C CA . THR A 1 186 ? -0.806 6.914 -14.903 1.00 43.12 186 THR A CA 1
ATOM 1494 C C . THR A 1 186 ? -1.789 7.383 -15.978 1.00 43.12 186 THR A C 1
ATOM 1496 O O . THR A 1 186 ? -1.431 8.195 -16.839 1.00 43.12 186 THR A O 1
ATOM 1499 N N . THR A 1 187 ? -3.042 6.914 -15.939 1.00 42.25 187 THR A N 1
ATOM 1500 C CA . THR A 1 187 ? -4.068 7.318 -16.917 1.00 42.25 187 THR A CA 1
ATOM 1501 C C . THR A 1 187 ? -4.540 8.747 -16.660 1.00 42.25 187 THR A C 1
ATOM 1503 O O . THR A 1 187 ? -4.706 9.507 -17.616 1.00 42.25 187 THR A O 1
ATOM 1506 N N . GLY A 1 188 ? -4.706 9.138 -15.394 1.00 38.59 188 GLY A N 1
ATOM 1507 C CA . GLY A 1 188 ? -5.102 10.480 -14.968 1.00 38.59 188 GLY A CA 1
ATOM 1508 C C . GLY A 1 188 ? -4.056 11.541 -15.302 1.00 38.59 188 GLY A C 1
ATOM 1509 O O . GLY A 1 188 ? -4.397 12.541 -15.929 1.00 38.59 188 GLY A O 1
ATOM 1510 N N . THR A 1 189 ? -2.778 11.294 -15.004 1.00 37.91 189 THR A N 1
ATOM 1511 C CA . THR A 1 189 ? -1.670 12.204 -15.335 1.00 37.91 189 THR A CA 1
ATOM 1512 C C . THR A 1 189 ? -1.409 12.236 -16.838 1.00 37.91 189 THR A C 1
ATOM 1514 O O . THR A 1 189 ? -1.355 13.313 -17.424 1.00 37.91 189 THR A O 1
ATOM 1517 N N . THR A 1 190 ? -1.362 11.092 -17.530 1.00 34.16 190 THR A N 1
ATOM 1518 C CA . THR A 1 190 ? -1.153 11.089 -18.992 1.00 34.16 190 THR A CA 1
ATOM 1519 C C . THR A 1 190 ? -2.315 11.756 -19.731 1.00 34.16 190 THR A C 1
ATOM 1521 O O . THR A 1 190 ? -2.083 12.579 -20.619 1.00 34.16 190 THR A O 1
ATOM 1524 N N . THR A 1 191 ? -3.567 11.463 -19.363 1.00 36.81 191 THR A N 1
ATOM 1525 C CA . THR A 1 191 ? -4.751 12.089 -19.978 1.00 36.81 191 THR A CA 1
ATOM 1526 C C . THR A 1 191 ? -4.870 13.555 -19.580 1.00 36.81 191 THR A C 1
ATOM 1528 O O . THR A 1 191 ? -5.162 14.384 -20.438 1.00 36.81 191 THR A O 1
ATOM 1531 N N . GLY A 1 192 ? -4.611 13.899 -18.318 1.00 32.94 192 GLY A N 1
ATOM 1532 C CA . GLY A 1 192 ? -4.661 15.259 -17.786 1.00 32.94 192 GLY A CA 1
ATOM 1533 C C . GLY A 1 192 ? -3.591 16.165 -18.389 1.00 32.94 192 GLY A C 1
ATOM 1534 O O . GLY A 1 192 ? -3.918 17.242 -18.883 1.00 32.94 192 GLY A O 1
ATOM 1535 N N . THR A 1 193 ? -2.338 15.714 -18.460 1.00 38.03 193 THR A N 1
ATOM 1536 C CA . THR A 1 193 ? -1.247 16.436 -19.129 1.00 38.03 193 THR A CA 1
ATOM 1537 C C . THR A 1 193 ? -1.483 16.500 -20.634 1.00 38.03 193 THR A C 1
ATOM 1539 O O . THR A 1 193 ? -1.419 17.581 -21.209 1.00 38.03 193 THR A O 1
ATOM 1542 N N . THR A 1 194 ? -1.850 15.399 -21.298 1.00 35.28 194 THR A N 1
ATOM 1543 C CA . THR A 1 194 ? -2.092 15.423 -22.753 1.00 35.28 194 THR A CA 1
ATOM 1544 C C . THR A 1 194 ? -3.276 16.319 -23.109 1.00 35.28 194 THR A C 1
ATOM 1546 O O . THR A 1 194 ? -3.165 17.143 -24.016 1.00 35.28 194 THR A O 1
ATOM 1549 N N . THR A 1 195 ? -4.395 16.220 -22.389 1.00 37.84 195 THR A N 1
ATOM 1550 C CA . THR A 1 195 ? -5.594 17.037 -22.634 1.00 37.84 195 THR A CA 1
ATOM 1551 C C . THR A 1 195 ? -5.367 18.484 -22.218 1.00 37.84 195 THR A C 1
ATOM 1553 O O . THR A 1 195 ? -5.704 19.380 -22.980 1.00 37.84 195 THR A O 1
ATOM 1556 N N . GLY A 1 196 ? -4.745 18.735 -21.064 1.00 34.94 196 GLY A N 1
ATOM 1557 C CA . GLY A 1 196 ? -4.437 20.077 -20.567 1.00 34.94 196 GLY A CA 1
ATOM 1558 C C . GLY A 1 196 ? -3.424 20.813 -21.443 1.00 34.94 196 GLY A C 1
ATOM 1559 O O . GLY A 1 196 ? -3.649 21.966 -21.807 1.00 34.94 196 GLY A O 1
ATOM 1560 N N . THR A 1 197 ? -2.353 20.143 -21.875 1.00 43.34 197 THR A N 1
ATOM 1561 C CA . THR A 1 197 ? -1.390 20.706 -22.829 1.00 43.34 197 THR A CA 1
ATOM 1562 C C . THR A 1 197 ? -2.023 20.878 -24.206 1.00 43.34 197 THR A C 1
ATOM 1564 O O . THR A 1 197 ? -1.856 21.935 -24.810 1.00 43.34 197 THR A O 1
ATOM 1567 N N . THR A 1 198 ? -2.800 19.915 -24.708 1.00 38.03 198 THR A N 1
ATOM 1568 C CA . THR A 1 198 ? -3.444 20.041 -26.030 1.00 38.03 198 THR A CA 1
ATOM 1569 C C . THR A 1 198 ? -4.506 21.138 -26.039 1.00 38.03 198 THR A C 1
ATOM 1571 O O . THR A 1 198 ? -4.500 21.965 -26.948 1.00 38.03 198 THR A O 1
ATOM 1574 N N . ALA A 1 199 ? -5.375 21.204 -25.029 1.00 42.56 199 ALA A N 1
ATOM 1575 C CA . ALA A 1 199 ? -6.398 22.238 -24.896 1.00 42.56 199 ALA A CA 1
ATOM 1576 C C . ALA A 1 199 ? -5.770 23.611 -24.637 1.00 42.56 199 ALA A C 1
ATOM 1578 O O . ALA A 1 199 ? -6.074 24.551 -25.358 1.00 42.56 199 ALA A O 1
ATOM 1579 N N . GLY A 1 200 ? -4.816 23.723 -23.707 1.00 39.66 200 GLY A N 1
ATOM 1580 C CA . GLY A 1 200 ? -4.118 24.981 -23.426 1.00 39.66 200 GLY A CA 1
ATOM 1581 C C . GLY A 1 200 ? -3.334 25.513 -24.629 1.00 39.66 200 GLY A C 1
ATOM 1582 O O . GLY A 1 200 ? -3.376 26.708 -24.921 1.00 39.66 200 GLY A O 1
ATOM 1583 N N . THR A 1 201 ? -2.677 24.632 -25.390 1.00 49.38 201 THR A N 1
ATOM 1584 C CA . THR A 1 201 ? -1.964 25.024 -26.616 1.00 49.38 201 THR A CA 1
ATOM 1585 C C . THR A 1 201 ? -2.943 25.362 -27.739 1.00 49.38 201 THR A C 1
ATOM 1587 O O . THR A 1 201 ? -2.727 26.337 -28.456 1.00 49.38 201 THR A O 1
ATOM 1590 N N . THR A 1 202 ? -4.043 24.619 -27.887 1.00 44.00 202 THR A N 1
ATOM 1591 C CA . THR A 1 202 ? -5.052 24.871 -28.930 1.00 44.00 202 THR A CA 1
ATOM 1592 C C . THR A 1 202 ? -5.839 26.148 -28.655 1.00 44.00 202 THR A C 1
ATOM 1594 O O . THR A 1 202 ? -5.950 26.974 -29.557 1.00 44.00 202 THR A O 1
ATOM 1597 N N . ASP A 1 203 ? -6.315 26.374 -27.431 1.00 51.47 203 ASP A N 1
ATOM 1598 C CA . ASP A 1 203 ? -7.036 27.592 -27.043 1.00 51.47 203 ASP A CA 1
ATOM 1599 C C . ASP A 1 203 ? -6.111 28.806 -27.018 1.00 51.47 203 ASP A C 1
ATOM 1601 O O . ASP A 1 203 ? -6.480 29.864 -27.529 1.00 51.47 203 ASP A O 1
ATOM 1605 N N . GLY A 1 204 ? -4.885 28.661 -26.503 1.00 44.78 204 GLY A N 1
ATOM 1606 C CA . GLY A 1 204 ? -3.879 29.722 -26.520 1.00 44.78 204 GLY A CA 1
ATOM 1607 C C . GLY A 1 204 ? -3.490 30.127 -27.944 1.00 44.78 204 GLY A C 1
ATOM 1608 O O . GLY A 1 204 ? -3.449 31.316 -28.264 1.00 44.78 204 GLY A O 1
ATOM 1609 N N . THR A 1 205 ? -3.286 29.153 -28.835 1.00 49.97 205 THR A N 1
ATOM 1610 C CA . THR A 1 205 ? -2.951 29.416 -30.244 1.00 49.97 205 THR A CA 1
ATOM 1611 C C . THR A 1 205 ? -4.158 29.934 -31.017 1.00 49.97 205 THR A C 1
ATOM 1613 O O . THR A 1 205 ? -4.016 30.875 -31.791 1.00 49.97 205 THR A O 1
ATOM 1616 N N . THR A 1 206 ? -5.358 29.394 -30.800 1.00 48.09 206 THR A N 1
ATOM 1617 C CA . THR A 1 206 ? -6.576 29.832 -31.502 1.00 48.09 206 THR A CA 1
ATOM 1618 C C . THR A 1 206 ? -6.990 31.228 -31.055 1.00 48.09 206 THR A C 1
ATOM 1620 O O . THR A 1 206 ? -7.224 32.089 -31.901 1.00 48.09 206 THR A O 1
ATOM 1623 N N . THR A 1 207 ? -7.003 31.501 -29.749 1.00 50.69 207 THR A N 1
ATOM 1624 C CA . THR A 1 207 ? -7.339 32.824 -29.201 1.00 50.69 207 THR A CA 1
ATOM 1625 C C . THR A 1 207 ? -6.255 33.842 -29.531 1.00 50.69 207 THR A C 1
ATOM 1627 O O . THR A 1 207 ? -6.574 34.930 -30.000 1.00 50.69 207 THR A O 1
ATOM 1630 N N . GLY A 1 208 ? -4.975 33.488 -29.374 1.00 45.56 208 GLY A N 1
ATOM 1631 C CA . GLY A 1 208 ? -3.849 34.365 -29.705 1.00 45.56 208 GLY A CA 1
ATOM 1632 C C . GLY A 1 208 ? -3.749 34.676 -31.200 1.00 45.56 208 GLY A C 1
ATOM 1633 O O . GLY A 1 208 ? -3.536 35.827 -31.577 1.00 45.56 208 GLY A O 1
ATOM 1634 N N . THR A 1 209 ? -3.977 33.686 -32.068 1.00 49.47 209 THR A N 1
ATOM 1635 C CA . THR A 1 209 ? -3.966 33.887 -33.526 1.00 49.47 209 THR A CA 1
ATOM 1636 C C . THR A 1 209 ? -5.203 34.646 -33.982 1.00 49.47 209 THR A C 1
ATOM 1638 O O . THR A 1 209 ? -5.061 35.548 -34.801 1.00 49.47 209 THR A O 1
ATOM 1641 N N . THR A 1 210 ? -6.393 34.354 -33.444 1.00 46.78 210 THR A N 1
ATOM 1642 C CA . THR A 1 210 ? -7.633 35.071 -33.795 1.00 46.78 210 THR A CA 1
ATOM 1643 C C . THR A 1 210 ? -7.588 36.511 -33.302 1.00 46.78 210 THR A C 1
ATOM 1645 O O . THR A 1 210 ? -7.839 37.413 -34.087 1.00 46.78 210 THR A O 1
ATOM 1648 N N . ALA A 1 211 ? -7.179 36.767 -32.056 1.00 47.16 211 ALA A N 1
ATOM 1649 C CA . ALA A 1 211 ? -7.010 38.129 -31.549 1.00 47.16 211 ALA A CA 1
ATOM 1650 C C . ALA A 1 211 ? -5.911 38.879 -32.317 1.00 47.16 211 ALA A C 1
ATOM 1652 O O . ALA A 1 211 ? -6.134 40.000 -32.762 1.00 47.16 211 ALA A O 1
ATOM 1653 N N . GLY A 1 212 ? -4.763 38.239 -32.570 1.00 43.91 212 GLY A N 1
ATOM 1654 C CA . GLY A 1 212 ? -3.661 38.833 -33.330 1.00 43.91 212 GLY A CA 1
ATOM 1655 C C . GLY A 1 212 ? -4.005 39.123 -34.795 1.00 43.91 212 GLY A C 1
ATOM 1656 O O . GLY A 1 212 ? -3.618 40.167 -35.321 1.00 43.91 212 GLY A O 1
ATOM 1657 N N . THR A 1 213 ? -4.772 38.254 -35.462 1.00 48.53 213 THR A N 1
ATOM 1658 C CA . THR A 1 213 ? -5.270 38.529 -36.820 1.00 48.53 213 THR A CA 1
ATOM 1659 C C . THR A 1 213 ? -6.415 39.528 -36.809 1.00 48.53 213 THR A C 1
ATOM 1661 O O . THR A 1 213 ? -6.408 40.413 -37.653 1.00 48.53 213 THR A O 1
ATOM 1664 N N . THR A 1 214 ? -7.362 39.488 -35.874 1.00 43.97 214 THR A N 1
ATOM 1665 C CA . THR A 1 214 ? -8.436 40.489 -35.802 1.00 43.97 214 THR A CA 1
ATOM 1666 C C . THR A 1 214 ? -7.883 41.881 -35.496 1.00 43.97 214 THR A C 1
ATOM 1668 O O . THR A 1 214 ? -8.207 42.809 -36.238 1.00 43.97 214 THR A O 1
ATOM 1671 N N . ASP A 1 215 ? -6.992 42.045 -34.514 1.00 50.12 215 ASP A N 1
ATOM 1672 C CA . ASP A 1 215 ? -6.357 43.338 -34.214 1.00 50.12 215 ASP A CA 1
ATOM 1673 C C . ASP A 1 215 ? -5.409 43.780 -35.330 1.00 50.12 215 ASP A C 1
ATOM 1675 O O . ASP A 1 215 ? -5.430 44.947 -35.732 1.00 50.12 215 ASP A O 1
ATOM 1679 N N . GLY A 1 216 ? -4.622 42.858 -35.894 1.00 43.47 216 GLY A N 1
ATOM 1680 C CA . GLY A 1 216 ? -3.720 43.143 -37.010 1.00 43.47 216 GLY A CA 1
ATOM 1681 C C . GLY A 1 216 ? -4.462 43.557 -38.284 1.00 43.47 216 GLY A C 1
ATOM 1682 O O . GLY A 1 216 ? -4.068 44.515 -38.950 1.00 43.47 216 GLY A O 1
ATOM 1683 N N . THR A 1 217 ? -5.582 42.902 -38.599 1.00 45.97 217 THR A N 1
ATOM 1684 C CA . THR A 1 217 ? -6.403 43.216 -39.780 1.00 45.97 217 THR A CA 1
ATOM 1685 C C . THR A 1 217 ? -7.236 44.473 -39.548 1.00 45.97 217 THR A C 1
ATOM 1687 O O . THR A 1 217 ? -7.347 45.300 -40.451 1.00 45.97 217 THR A O 1
ATOM 1690 N N . THR A 1 218 ? -7.766 44.687 -38.340 1.00 43.28 218 THR A N 1
ATOM 1691 C CA . THR A 1 218 ? -8.541 45.895 -38.005 1.00 43.28 218 THR A CA 1
ATOM 1692 C C . THR A 1 218 ? -7.644 47.130 -37.977 1.00 43.28 218 THR A C 1
ATOM 1694 O O . THR A 1 218 ? -7.970 48.136 -38.613 1.00 43.28 218 THR A O 1
ATOM 1697 N N . THR A 1 219 ? -6.475 47.051 -37.335 1.00 48.41 219 THR A N 1
ATOM 1698 C CA . THR A 1 219 ? -5.495 48.149 -37.294 1.00 48.41 219 THR A CA 1
ATOM 1699 C C . THR A 1 219 ? -4.892 48.389 -38.678 1.00 48.41 219 THR A C 1
ATOM 1701 O O . THR A 1 219 ? -4.881 49.522 -39.155 1.00 48.41 219 THR A O 1
ATOM 1704 N N . GLY A 1 220 ? -4.481 47.331 -39.386 1.00 42.59 220 GLY A N 1
ATOM 1705 C CA . GLY A 1 220 ? -3.915 47.429 -40.735 1.00 42.59 220 GLY A CA 1
ATOM 1706 C C . GLY A 1 220 ? -4.888 48.007 -41.766 1.00 42.59 220 GLY A C 1
ATOM 1707 O O . GLY A 1 220 ? -4.510 48.875 -42.554 1.00 42.59 220 GLY A O 1
ATOM 1708 N N . THR A 1 221 ? -6.162 47.608 -41.722 1.00 45.56 221 THR A N 1
ATOM 1709 C CA . THR A 1 221 ? -7.193 48.133 -42.634 1.00 45.56 221 THR A CA 1
ATOM 1710 C C . THR A 1 221 ? -7.573 49.567 -42.265 1.00 45.56 221 THR A C 1
ATOM 1712 O O . THR A 1 221 ? -7.691 50.414 -43.150 1.00 45.56 221 THR A O 1
ATOM 1715 N N . THR A 1 222 ? -7.689 49.901 -40.977 1.00 40.91 222 THR A N 1
ATOM 1716 C CA . THR A 1 222 ? -8.047 51.265 -40.546 1.00 40.91 222 THR A CA 1
ATOM 1717 C C . THR A 1 222 ? -6.926 52.264 -40.851 1.00 40.91 222 THR A C 1
ATOM 1719 O O . THR A 1 222 ? -7.182 53.313 -41.447 1.00 40.91 222 THR A O 1
ATOM 1722 N N . THR A 1 223 ? -5.668 51.933 -40.542 1.00 46.34 223 THR A N 1
ATOM 1723 C CA . THR A 1 223 ? -4.511 52.799 -40.830 1.00 46.34 223 THR A CA 1
ATOM 1724 C C . THR A 1 223 ? -4.216 52.880 -42.331 1.00 46.34 223 THR A C 1
ATOM 1726 O O . THR A 1 223 ? -3.928 53.969 -42.836 1.00 46.34 223 THR A O 1
ATOM 1729 N N . GLY A 1 224 ? -4.356 51.771 -43.069 1.00 41.12 224 GLY A N 1
ATOM 1730 C CA . GLY A 1 224 ? -4.165 51.724 -44.523 1.00 41.12 224 GLY A CA 1
ATOM 1731 C C . GLY A 1 224 ? -5.207 52.534 -45.300 1.00 41.12 224 GLY A C 1
ATOM 1732 O O . GLY A 1 224 ? -4.849 53.301 -46.194 1.00 41.12 224 GLY A O 1
ATOM 1733 N N . THR A 1 225 ? -6.484 52.453 -44.915 1.00 46.09 225 THR A N 1
ATOM 1734 C CA . THR A 1 225 ? -7.569 53.191 -45.590 1.00 46.09 225 THR A CA 1
ATOM 1735 C C . THR A 1 225 ? -7.532 54.687 -45.254 1.00 46.09 225 THR A C 1
ATOM 1737 O O . THR A 1 225 ? -7.758 55.526 -46.125 1.00 46.09 225 THR A O 1
ATOM 1740 N N . THR A 1 226 ? -7.157 55.047 -44.020 1.00 40.88 226 THR A N 1
ATOM 1741 C CA . THR A 1 226 ? -7.068 56.456 -43.590 1.00 40.88 226 THR A CA 1
ATOM 1742 C C . THR A 1 226 ? -5.853 57.169 -44.199 1.00 40.88 226 THR A C 1
ATOM 1744 O O . THR A 1 226 ? -5.978 58.305 -44.659 1.00 40.88 226 THR A O 1
ATOM 1747 N N . THR A 1 227 ? -4.695 56.497 -44.277 1.00 45.00 227 THR A N 1
ATOM 1748 C CA . THR A 1 227 ? -3.454 57.066 -44.847 1.00 45.00 227 THR A CA 1
ATOM 1749 C C . THR A 1 227 ? -3.474 57.068 -46.383 1.00 45.00 227 THR A C 1
ATOM 1751 O O . THR A 1 227 ? -3.018 58.027 -47.009 1.00 45.00 227 THR A O 1
ATOM 1754 N N . GLY A 1 228 ? -4.063 56.041 -47.011 1.00 39.03 228 GLY A N 1
ATOM 1755 C CA . GLY A 1 228 ? -4.247 55.978 -48.466 1.00 39.03 228 GLY A CA 1
ATOM 1756 C C . GLY A 1 228 ? -5.297 56.964 -48.997 1.00 39.03 228 GLY A C 1
ATOM 1757 O O . GLY A 1 228 ? -5.110 57.552 -50.060 1.00 39.03 228 GLY A O 1
ATOM 1758 N N . GLY A 1 229 ? -6.371 57.218 -48.238 1.00 42.06 229 GLY A N 1
ATOM 1759 C CA . GLY A 1 229 ? -7.419 58.173 -48.618 1.00 42.06 229 GLY A CA 1
ATOM 1760 C C . GLY A 1 229 ? -7.004 59.646 -48.512 1.00 42.06 229 GLY A C 1
ATOM 1761 O O . GLY A 1 229 ? -7.420 60.465 -49.334 1.00 42.06 229 GLY A O 1
ATOM 1762 N N . THR A 1 230 ? -6.150 59.993 -47.544 1.00 39.34 230 THR A N 1
ATOM 1763 C CA . THR A 1 230 ? -5.663 61.373 -47.340 1.00 39.34 230 THR A CA 1
ATOM 1764 C C . THR A 1 230 ? -4.516 61.755 -48.278 1.00 39.34 230 THR A C 1
ATOM 1766 O O . THR A 1 230 ? -4.445 62.909 -48.701 1.00 39.34 230 THR A O 1
ATOM 1769 N N . THR A 1 231 ? -3.660 60.805 -48.674 1.00 41.56 231 THR A N 1
ATOM 1770 C CA . THR A 1 231 ? -2.581 61.049 -49.654 1.00 41.56 231 THR A CA 1
ATOM 1771 C C . THR A 1 231 ? -3.077 61.028 -51.104 1.00 41.56 231 THR A C 1
ATOM 1773 O O . THR A 1 231 ? -2.639 61.854 -51.903 1.00 41.56 231 THR A O 1
ATOM 1776 N N . GLY A 1 232 ? -4.057 60.177 -51.440 1.00 40.31 232 GLY A N 1
ATOM 1777 C CA . GLY A 1 232 ? -4.640 60.097 -52.788 1.00 40.31 232 GLY A CA 1
ATOM 1778 C C . GLY A 1 232 ? -5.526 61.284 -53.196 1.00 40.31 232 GLY A C 1
ATOM 1779 O O . GLY A 1 232 ? -5.712 61.526 -54.385 1.00 40.31 232 GLY A O 1
ATOM 1780 N N . THR A 1 233 ? -6.045 62.064 -52.242 1.00 42.06 233 THR A N 1
ATOM 1781 C CA . THR A 1 233 ? -6.887 63.247 -52.524 1.00 42.06 233 THR A CA 1
ATOM 1782 C C . THR A 1 233 ? -6.128 64.577 -52.483 1.00 42.06 233 THR A C 1
ATOM 1784 O O . THR A 1 233 ? -6.651 65.585 -52.952 1.00 42.06 233 THR A O 1
ATOM 1787 N N . THR A 1 234 ? -4.876 64.597 -52.010 1.00 41.88 234 THR A N 1
ATOM 1788 C CA . THR A 1 234 ? -4.047 65.818 -51.920 1.00 41.88 234 THR A CA 1
ATOM 1789 C C . THR A 1 234 ? -2.960 65.935 -53.000 1.00 41.88 234 THR A C 1
ATOM 1791 O O . THR A 1 234 ? -2.312 66.974 -53.083 1.00 41.88 234 THR A O 1
ATOM 1794 N N . THR A 1 235 ? -2.798 64.947 -53.896 1.00 45.38 235 THR A N 1
ATOM 1795 C CA . THR A 1 235 ? -1.849 64.997 -55.042 1.00 45.38 235 THR A CA 1
ATOM 1796 C C . THR A 1 235 ? -2.503 64.973 -56.436 1.00 45.38 235 THR A C 1
ATOM 1798 O O . THR A 1 235 ? -1.834 64.724 -57.435 1.00 45.38 235 THR A O 1
ATOM 1801 N N . GLY A 1 236 ? -3.801 65.294 -56.534 1.00 41.09 236 GLY A N 1
ATOM 1802 C CA . GLY A 1 236 ? -4.559 65.322 -57.798 1.00 41.09 236 GLY A CA 1
ATOM 1803 C C . GLY A 1 236 ? -5.178 66.669 -58.200 1.00 41.09 236 GLY A C 1
ATOM 1804 O O . GLY A 1 236 ? -6.012 66.691 -59.100 1.00 41.09 236 GLY A O 1
ATOM 1805 N N . GLY A 1 237 ? -4.825 67.789 -57.561 1.00 40.38 237 GLY A N 1
ATOM 1806 C CA . GLY A 1 237 ? -5.441 69.090 -57.857 1.00 40.38 237 GLY A CA 1
ATOM 1807 C C . GLY A 1 237 ? -4.512 70.266 -57.588 1.00 40.38 237 GLY A C 1
ATOM 1808 O O . GLY A 1 237 ? -4.532 70.831 -56.502 1.00 40.38 237 GLY A O 1
ATOM 1809 N N . GLY A 1 238 ? -3.700 70.628 -58.583 1.00 30.58 238 GLY A N 1
ATOM 1810 C CA . GLY A 1 238 ? -2.809 71.786 -58.504 1.00 30.58 238 GLY A CA 1
ATOM 1811 C C . GLY A 1 238 ? -1.900 71.945 -59.719 1.00 30.58 238 GLY A C 1
ATOM 1812 O O . GLY A 1 238 ? -0.684 71.932 -59.576 1.00 30.58 238 GLY A O 1
ATOM 1813 N N . ALA A 1 239 ? -2.485 72.085 -60.909 1.00 32.16 239 ALA A N 1
ATOM 1814 C CA . ALA A 1 239 ? -1.827 72.703 -62.056 1.00 32.16 239 ALA A CA 1
ATOM 1815 C C . ALA A 1 239 ? -2.763 73.768 -62.640 1.00 32.16 239 ALA A C 1
ATOM 1817 O O . ALA A 1 239 ? -3.576 73.466 -63.513 1.00 32.16 239 ALA A O 1
ATOM 1818 N N . GLN A 1 240 ? -2.680 74.978 -62.084 1.00 34.00 240 GLN A N 1
ATOM 1819 C CA . GLN A 1 240 ? -2.601 76.272 -62.778 1.00 34.00 240 GLN A CA 1
ATOM 1820 C C . GLN A 1 240 ? -2.483 77.394 -61.748 1.00 34.00 240 GLN A C 1
ATOM 1822 O O . GLN A 1 240 ? -3.274 77.387 -60.780 1.00 34.00 240 GLN A O 1
#

Sequence (240 aa):
MSTGLCFALLAGSVACTTDNAETTNDEVVATTDTEADNMAVWDNNRFNTTFASNNNFTDWDEDEDNMLNENEFNRSMYSTWDTNNDNNLDQNEWDTATRDFGMTGRNYTDMDTNADNNIDEEEFRTGMANDTDNNFYRNWDRNQDNNIDQQEYSEGVFGQWDNSGTGTMTDTDINDRYNRYYGGTTTGTTTGTTTGTTAGTTDGTTTGTTAGTTDGTTTGTTTGTTTGGTTGTTTGGGAQ

Secondary structure (DSSP, 8-state):
-----------------------------------------EEHHHHHHHHHTTTTTTTT-SS-SS-B-HHHHHHHHHHHH-TT-SSSB-HHHHHHHHHHTT--S--HHHH-SS-SS-B-HHHHHHHHHT-SSS-HHHHH-SS-SS-B-HHHHHHHHHHHHTTT--SEE-HHHHHHHHHHHTHHHHHHHHHHHHHHHHHHHHHHHHHHHHHHHHHHHHHHHHHHHHHHHHHHTTSSS---

Foldseek 3Di:
DDDDDDDDDDDDDDDDDDDDDDDDDDPPPPPPPPPPPPQPKDFLVNQLVVVLVVCLQVVLCPPPPQWHALVSVLQLLQCLLPLVRPQWRAPVSVVVVCVQQVHPDDDPVVLPPVPPRTRHSVSSSVVQVPDPPSNLQVVLPPVPPRIHGSSSVSSSNVCRNPVVPPSIDGPVSVCVSCCRRPVCVVCVCVCVCVVVVVVCVCCCCVVVVVVCCVCVVVVCVVCVCVVVVVVVVVPPDDDD